Protein 5Z51 (pdb70)

Foldseek 3Di:
DQVLLLVLLLCCQAPQVLLPPLSLVQDLVLNVPVLSSLLSVLCVVLPGSVVVDHDPVSLVSLVSDPDPSSNVVSVVSNPPDQQFDPVLVSLLSLLSSLVSVLVVVVVVLVVLVVVLVVDCVVCPPVNVVSVVVNVVVVVSVVSVVSNVSNCRGPVHDD/DVVDQLQVLLVVLVVVLVVVVVVLVVLVVVLVVDCVVVVVVSVVSVVVSVCCVVSVVSVVSNCVSVVPD

Organism: Mycobacterium tuberculosis (strain ATCC 25618 / H37Rv) (NCBI:txid83332)

InterPro domains:
  IPR002694 Zinc finger, CHC2-type [PF01807] (6-100)
  IPR002694 Zinc finger, CHC2-type [SM00400] (37-91)
  IPR006171 TOPRIM domain [PF13662] (263-333)
  IPR006171 TOPRIM domain [PS50880] (262-348)
  IPR006171 TOPRIM domain [SM00493] (262-340)
  IPR006295 DNA primase, DnaG [TIGR01391] (5-423)
  IPR013173 DNA primase DnaG, DnaB-binding domain [PF08278] (487-614)
  IPR013173 DNA primase DnaG, DnaB-binding domain [SM00766] (486-615)
  IPR013264 DNA primase DNAG, catalytic core, N-terminal [PF08275] (127-255)
  IPR019475 DNA primase, DnaB-helicase binding domain [PF10410] (376-429)
  IPR030846 DNA primase DnaG, bacteria [MF_00974] (4-620)
  IPR030846 DNA primase DnaG, bacteria [PIRSF002811] (4-615)
  IPR034151 Bacterial DnaG primase, TOPRIM domain [cd03364] (262-346)
  IPR036977 DNA Primase, CHC2-type zinc finger [G3DSA:3.90.580.10] (1-101)
  IPR037068 DNA primase, catalytic core, N-terminal domain superfamily [G3DSA:3.90.980.10] (109-243)
  IPR050219 DnaG Primase [PTHR30313] (4-626)

Secondary structure (DSSP, 8-state):
-HHHHHHHHHHHHH-HHHHHHHHHHS-GGG--SHHHHHHHHHHHHTT-GGG---HHHHH--GGG---HHHHHHHHHHHHS---S-GGGHHHHHHHHHHHHHHHHHHHHHHHHHHHHH--TTTTHHHHHHHHHHHH--HHHHHHHHHGGGGGG-TT---/-TTS-HHHHHHHHHHHHHHHHHHHHHHHHHHH--TTTTHHHHHHHHHHHH--HHHHHHHHHHHHHTT--

Structure (mmCIF, N/CA/C/O backbone):
data_5Z51
#
_entry.id   5Z51
#
_cell.length_a   48.282
_cell.length_b   137.559
_cell.length_c   36.514
_cell.angle_alpha   90.00
_cell.angle_beta   90.00
_cell.angle_gamma   90.00
#
_symmetry.space_group_name_H-M   'P 21 21 2'
#
loop_
_entity.id
_entity.type
_entity.pdbx_description
1 polymer 'DNA primase'
2 polymer 'DNA primase'
3 non-polymer DI(HYDROXYETHYL)ETHER
4 non-polymer 'ACETATE ION'
5 water water
#
loop_
_atom_site.group_PDB
_atom_site.id
_atom_site.type_symbol
_atom_site.label_atom_id
_atom_site.label_alt_id
_atom_site.label_comp_id
_atom_site.label_asym_id
_atom_site.label_entity_id
_atom_site.label_seq_id
_atom_site.pdbx_PDB_ins_code
_atom_site.Cartn_x
_atom_site.Cartn_y
_atom_site.Cartn_z
_atom_site.occupancy
_atom_site.B_iso_or_equiv
_atom_site.auth_seq_id
_atom_site.auth_comp_id
_atom_site.auth_asym_id
_atom_site.auth_atom_id
_atom_site.pdbx_PDB_model_num
ATOM 1 N N . THR A 1 2 ? 36.965 37.000 17.166 1.00 18.55 483 THR A N 1
ATOM 2 C CA . THR A 1 2 ? 38.279 37.554 17.164 1.00 14.96 483 THR A CA 1
ATOM 3 C C . THR A 1 2 ? 38.289 39.044 16.984 1.00 13.81 483 THR A C 1
ATOM 4 O O . THR A 1 2 ? 39.237 39.573 16.591 1.00 11.00 483 THR A O 1
ATOM 8 N N . LEU A 1 3 ? 37.186 39.709 17.314 1.00 13.12 484 LEU A N 1
ATOM 9 C CA . LEU A 1 3 ? 37.200 41.139 17.060 1.00 9.78 484 LEU A CA 1
ATOM 10 C C . LEU A 1 3 ? 38.265 41.916 17.826 1.00 12.24 484 LEU A C 1
ATOM 11 O O . LEU A 1 3 ? 38.891 42.825 17.255 1.00 10.04 484 LEU A O 1
ATOM 16 N N . TRP A 1 4 ? 38.435 41.612 19.112 1.00 10.41 485 TRP A N 1
ATOM 17 C CA . TRP A 1 4 ? 39.494 42.296 19.900 1.00 8.45 485 TRP A CA 1
ATOM 18 C C . TRP A 1 4 ? 40.887 42.027 19.287 1.00 9.52 485 TRP A C 1
ATOM 19 O O . TRP A 1 4 ? 41.625 42.973 18.937 1.00 10.84 48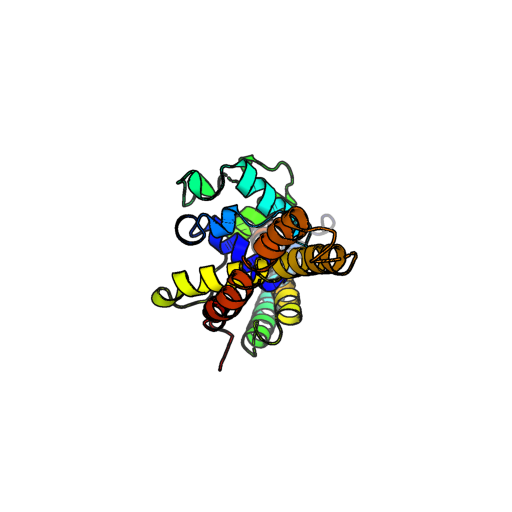5 TRP A O 1
ATOM 30 N N . PRO A 1 5 ? 41.289 40.739 19.067 1.00 8.62 486 PRO A N 1
ATOM 31 C CA . PRO A 1 5 ? 42.621 40.608 18.432 1.00 9.62 486 PRO A CA 1
ATOM 32 C C . PRO A 1 5 ? 42.731 41.158 17.010 1.00 9.67 486 PRO A C 1
ATOM 33 O O . PRO A 1 5 ? 43.831 41.553 16.639 1.00 9.69 486 PRO A O 1
ATOM 37 N N . GLN A 1 6 ? 41.640 41.196 16.236 1.00 10.09 487 GLN A N 1
ATOM 38 C CA . GLN A 1 6 ? 41.704 41.904 14.944 1.00 11.15 487 GLN A CA 1
ATOM 39 C C . GLN A 1 6 ? 42.115 43.356 15.120 1.00 9.64 487 GLN A C 1
ATOM 40 O O . GLN A 1 6 ? 42.997 43.826 14.428 1.00 9.78 487 GLN A O 1
ATOM 46 N N . ARG A 1 7 ? 41.481 44.066 16.044 1.00 9.12 488 ARG A N 1
ATOM 47 C CA . ARG A 1 7 ? 41.865 45.478 16.256 1.00 8.64 488 ARG A CA 1
ATOM 48 C C . ARG A 1 7 ? 43.310 45.588 16.739 1.00 9.05 488 ARG A C 1
ATOM 49 O O . ARG A 1 7 ? 44.067 46.419 16.258 1.00 9.13 488 ARG A O 1
ATOM 57 N N . GLU A 1 8 ? 43.700 44.726 17.688 1.00 8.04 489 GLU A N 1
ATOM 58 C CA . GLU A 1 8 ? 45.059 44.803 18.217 1.00 9.18 489 GLU A CA 1
ATOM 59 C C . GLU A 1 8 ? 46.074 44.450 17.124 1.00 10.30 489 GLU A C 1
ATOM 60 O O . GLU A 1 8 ? 47.181 45.038 17.097 1.00 10.33 489 GLU A O 1
ATOM 66 N N . ALA A 1 9 ? 45.746 43.504 16.242 1.00 10.02 490 ALA A N 1
ATOM 67 C CA . ALA A 1 9 ? 46.659 43.125 15.165 1.00 9.78 490 ALA A CA 1
ATOM 68 C C . ALA A 1 9 ? 46.887 44.298 14.215 1.00 8.83 490 ALA A C 1
ATOM 69 O O . ALA A 1 9 ? 48.042 44.568 13.869 1.00 11.26 490 ALA A O 1
ATOM 71 N N . LEU A 1 10 ? 45.825 45.043 13.880 1.00 9.71 491 LEU A N 1
ATOM 72 C CA . LEU A 1 10 ? 45.981 46.223 13.048 1.00 9.33 491 LEU A CA 1
ATOM 73 C C . LEU A 1 10 ? 46.832 47.297 13.700 1.00 9.43 491 LEU A C 1
ATOM 74 O O . LEU A 1 10 ? 47.703 47.896 13.078 1.00 11.12 491 LEU A O 1
ATOM 79 N N . LYS A 1 11 ? 46.523 47.613 14.954 1.00 9.11 492 LYS A N 1
ATOM 80 C CA . LYS A 1 11 ? 47.357 48.557 15.712 1.00 8.97 492 LYS A CA 1
ATOM 81 C C . LYS A 1 11 ? 48.807 48.135 15.729 1.00 10.23 492 LYS A C 1
ATOM 82 O O . LYS A 1 11 ? 49.711 48.997 15.583 1.00 11.39 492 LYS A O 1
ATOM 88 N N . SER A 1 12 ? 49.055 46.840 15.920 1.00 9.81 493 SER A N 1
ATOM 89 C CA . SER A 1 12 ? 50.429 46.312 15.928 1.00 11.24 493 SER A CA 1
ATOM 90 C C . SER A 1 12 ? 51.112 46.513 14.575 1.00 9.80 493 SER A C 1
ATOM 91 O O . SER A 1 12 ? 52.280 46.979 14.497 1.00 11.61 493 SER A O 1
ATOM 94 N N . ALA A 1 13 ? 50.420 46.209 13.490 1.00 10.97 494 ALA A N 1
ATOM 95 C CA . ALA A 1 13 ? 51.013 46.407 12.160 1.00 12.75 494 ALA A CA 1
ATOM 96 C C . ALA A 1 13 ? 51.302 47.873 11.878 1.00 13.09 494 ALA A C 1
ATOM 97 O O . ALA A 1 13 ? 52.287 48.204 11.172 1.00 12.82 494 ALA A O 1
ATOM 99 N N . LEU A 1 14 ? 50.448 48.763 12.406 1.00 12.14 495 LEU A N 1
ATOM 100 C CA . LEU A 1 14 ? 50.569 50.175 12.085 1.00 10.42 495 LEU A CA 1
ATOM 101 C C . LEU A 1 14 ? 51.663 50.835 12.939 1.00 12.72 495 LEU A C 1
ATOM 102 O O . LEU A 1 14 ? 52.375 51.748 12.494 1.00 14.33 495 LEU A O 1
ATOM 107 N N . GLN A 1 15 ? 51.826 50.386 14.177 1.00 11.54 496 GLN A N 1
ATOM 108 C CA . GLN A 1 15 ? 52.698 51.048 15.126 1.00 10.50 496 GLN A CA 1
ATOM 109 C C . GLN A 1 15 ? 54.046 50.357 15.260 1.00 11.51 496 GLN A C 1
ATOM 110 O O . GLN A 1 15 ? 55.063 51.014 15.539 1.00 15.12 496 GLN A O 1
ATOM 116 N N . TYR A 1 16 ? 54.029 49.021 15.099 1.00 13.14 497 TYR A N 1
ATOM 117 C CA . TYR A 1 16 ? 55.220 48.167 15.255 1.00 13.95 497 TYR A CA 1
ATOM 118 C C . TYR A 1 16 ? 55.308 47.155 14.116 1.00 13.44 497 TYR A C 1
ATOM 119 O O . TYR A 1 16 ? 55.286 45.899 14.310 1.00 13.02 497 TYR A O 1
ATOM 128 N N . PRO A 1 17 ? 55.433 47.658 12.888 1.00 13.10 498 PRO A N 1
ATOM 129 C CA . PRO A 1 17 ? 55.370 46.713 11.764 1.00 14.27 498 PRO A CA 1
ATOM 130 C C . PRO A 1 17 ? 56.536 45.703 11.839 1.00 15.67 498 PRO A C 1
ATOM 131 O O . PRO A 1 17 ? 56.322 44.570 11.406 1.00 14.67 498 PRO A O 1
ATOM 135 N N . ALA A 1 18 ? 57.701 46.080 12.390 1.00 13.67 499 ALA A N 1
ATOM 136 C CA . ALA A 1 18 ? 58.827 45.121 12.410 1.00 17.05 499 ALA A CA 1
ATOM 137 C C . ALA A 1 18 ? 58.559 43.971 13.390 1.00 18.48 499 ALA A C 1
ATOM 138 O O . ALA A 1 18 ? 58.917 42.785 13.112 1.00 19.76 499 ALA A O 1
ATOM 140 N N . LEU A 1 19 ? 57.855 44.279 14.479 1.00 17.34 500 LEU A N 1
ATOM 141 C CA . LEU A 1 19 ? 57.421 43.208 15.402 1.00 15.23 500 LEU A CA 1
ATOM 142 C C . LEU A 1 19 ? 56.278 42.396 14.804 1.00 17.42 500 LEU A C 1
ATOM 143 O O . LEU A 1 19 ? 56.281 41.158 14.871 1.00 20.80 500 LEU A O 1
ATOM 148 N N . ALA A 1 20 ? 55.309 43.079 14.190 1.00 17.00 501 ALA A N 1
ATOM 149 C CA . ALA A 1 20 ? 54.155 42.380 13.607 1.00 12.75 501 ALA A CA 1
ATOM 150 C C . ALA A 1 20 ? 54.692 41.372 12.551 1.00 18.89 501 ALA A C 1
ATOM 151 O O . ALA A 1 20 ? 54.290 40.201 12.534 1.00 21.51 501 ALA A O 1
ATOM 153 N N . GLY A 1 21 ? 55.583 41.835 11.673 1.00 17.92 502 GLY A N 1
ATOM 154 C CA . GLY A 1 21 ? 56.385 40.933 10.867 1.00 20.29 502 GLY A CA 1
ATOM 155 C C . GLY A 1 21 ? 55.634 40.058 9.878 1.00 19.49 502 GLY A C 1
ATOM 156 O O . GLY A 1 21 ? 54.445 40.260 9.544 1.00 19.41 502 GLY A O 1
ATOM 157 N N . PRO A 1 22 ? 56.335 39.045 9.340 1.00 22.29 503 PRO A N 1
ATOM 158 C CA . PRO A 1 22 ? 55.729 38.157 8.354 1.00 20.77 503 PRO A CA 1
ATOM 159 C C . PRO A 1 22 ? 54.507 37.417 8.807 1.00 20.35 503 PRO A C 1
ATOM 160 O O . PRO A 1 22 ? 53.701 37.073 7.942 1.00 21.89 503 PRO A O 1
ATOM 164 N N . VAL A 1 23 ? 54.344 37.127 10.093 1.00 20.18 504 VAL A N 1
ATOM 165 C CA . VAL A 1 23 ? 53.082 36.504 10.493 1.00 17.41 504 VAL A CA 1
ATOM 166 C C . VAL A 1 23 ? 51.919 37.445 10.177 1.00 17.05 504 VAL A C 1
ATOM 167 O O . VAL A 1 23 ? 50.874 37.019 9.669 1.00 18.57 504 VAL A O 1
ATOM 171 N N . PHE A 1 24 ? 52.070 38.724 10.541 1.00 18.76 505 PHE A N 1
ATOM 172 C CA . PHE A 1 24 ? 51.003 39.614 10.239 1.00 17.46 505 PHE A CA 1
ATOM 173 C C . PHE A 1 24 ? 50.733 39.575 8.740 1.00 16.32 505 PHE A C 1
ATOM 174 O O . PHE A 1 24 ? 49.577 39.513 8.291 1.00 17.09 505 PHE A O 1
ATOM 182 N N . ASP A 1 25 ? 51.812 39.620 7.952 1.00 17.25 506 ASP A N 1
ATOM 183 C CA . ASP A 1 25 ? 51.649 39.720 6.516 1.00 18.00 506 ASP A CA 1
ATOM 184 C C . ASP A 1 25 ? 51.034 38.416 5.996 1.00 15.99 506 ASP A C 1
ATOM 185 O O . ASP A 1 25 ? 50.363 38.443 4.972 1.00 21.69 506 ASP A O 1
ATOM 190 N N . ALA A 1 26 ? 51.194 37.309 6.729 1.00 19.24 507 ALA A N 1
ATOM 191 C CA . ALA A 1 26 ? 50.572 36.050 6.277 1.00 26.67 507 ALA A CA 1
ATOM 192 C C . ALA A 1 26 ? 49.058 35.991 6.586 1.00 27.30 507 ALA A C 1
ATOM 193 O O . ALA A 1 26 ? 48.326 35.218 5.972 1.00 28.45 507 ALA A O 1
ATOM 195 N N . LEU A 1 27 ? 48.574 36.818 7.523 1.00 21.92 508 LEU A N 1
ATOM 196 C CA . LEU A 1 27 ? 47.147 36.800 7.900 1.00 19.41 508 LEU A CA 1
ATOM 197 C C . LEU A 1 27 ? 46.274 37.229 6.753 1.00 21.60 508 LEU A C 1
ATOM 198 O O . LEU A 1 27 ? 46.478 38.309 6.208 1.00 24.53 508 LEU A O 1
ATOM 203 N N . THR A 1 28 ? 45.274 36.454 6.407 1.00 19.92 509 THR A N 1
ATOM 204 C CA . THR A 1 28 ? 44.408 36.826 5.323 1.00 21.42 509 THR A CA 1
ATOM 205 C C . THR A 1 28 ? 43.384 37.931 5.625 1.00 20.84 509 THR A C 1
ATOM 206 O O . THR A 1 28 ? 42.958 38.064 6.699 1.00 21.76 509 THR A O 1
ATOM 210 N N . VAL A 1 29 ? 42.991 38.651 4.606 1.00 20.86 510 VAL A N 1
ATOM 211 C CA . VAL A 1 29 ? 41.962 39.646 4.775 1.00 20.26 510 VAL A CA 1
ATOM 212 C C .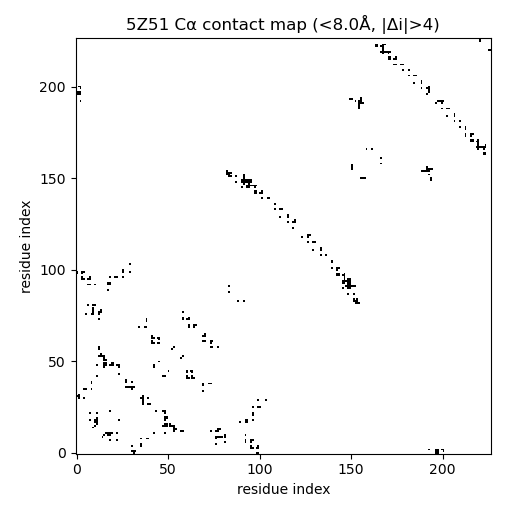 VAL A 1 29 ? 40.649 39.006 5.222 1.00 19.62 510 VAL A C 1
ATOM 213 O O . VAL A 1 29 ? 39.950 39.553 6.017 1.00 20.50 510 VAL A O 1
ATOM 217 N N . GLU A 1 30 ? 40.325 37.850 4.689 1.00 30.00 511 GLU A N 1
ATOM 218 C CA . GLU A 1 30 ? 39.079 37.208 5.044 1.00 30.00 511 GLU A CA 1
ATOM 219 C C . GLU A 1 30 ? 38.947 36.915 6.536 1.00 30.00 511 GLU A C 1
ATOM 220 O O . GLU A 1 30 ? 37.884 36.812 7.037 1.00 30.00 511 GLU A O 1
ATOM 226 N N . GLY A 1 31 ? 40.073 36.752 7.198 1.00 20.86 512 GLY A N 1
ATOM 227 C CA . GLY A 1 31 ? 40.065 36.467 8.598 1.00 18.47 512 GLY A CA 1
ATOM 228 C C . GLY A 1 31 ? 39.706 37.684 9.421 1.00 21.35 512 GLY A C 1
ATOM 229 O O . GLY A 1 31 ? 39.406 37.560 10.556 1.00 25.38 512 GLY A O 1
ATOM 230 N N . PHE A 1 32 ? 39.725 38.842 8.806 1.00 15.71 513 PHE A N 1
ATOM 231 C CA . PHE A 1 32 ? 39.328 40.046 9.471 1.00 17.22 513 PHE A CA 1
ATOM 232 C C . PHE A 1 32 ? 37.808 40.146 9.238 1.00 15.08 513 PHE A C 1
ATOM 233 O O . PHE A 1 32 ? 37.355 40.746 8.328 1.00 18.21 513 PHE A O 1
ATOM 241 N N . THR A 1 33 ? 37.067 39.489 10.103 1.00 14.88 514 THR A N 1
ATOM 242 C CA . THR A 1 33 ? 35.631 39.423 9.923 1.00 16.52 514 THR A CA 1
ATOM 243 C C . THR A 1 33 ? 34.916 40.720 9.983 1.00 19.04 514 THR A C 1
ATOM 244 O O . THR A 1 33 ? 33.905 40.881 9.415 1.00 22.82 514 THR A O 1
ATOM 248 N N . HIS A 1 34 ? 35.447 41.641 10.735 1.00 17.73 515 HIS A N 1
ATOM 249 C CA . HIS A 1 34 ? 34.831 42.962 10.818 1.00 15.71 515 HIS A CA 1
ATOM 250 C C . HIS A 1 34 ? 35.165 43.753 9.562 1.00 17.10 515 HIS A C 1
ATOM 251 O O . HIS A 1 34 ? 36.334 44.042 9.264 1.00 15.64 515 HIS A O 1
ATOM 253 N N . PRO A 1 35 ? 34.141 44.143 8.796 1.00 16.36 516 PRO A N 1
ATOM 254 C CA . PRO A 1 35 ? 34.442 44.779 7.503 1.00 18.42 516 PRO A CA 1
ATOM 255 C C . PRO A 1 35 ? 35.368 46.026 7.501 1.00 19.43 516 PRO A C 1
ATOM 256 O O . PRO A 1 35 ? 36.151 46.164 6.544 1.00 17.52 516 PRO A O 1
ATOM 260 N N . GLU A 1 36 ? 35.318 46.901 8.513 1.00 17.31 517 GLU A N 1
ATOM 261 C CA . GLU A 1 36 ? 36.182 48.073 8.478 1.00 16.19 517 GLU A CA 1
ATOM 262 C C . GLU A 1 36 ? 37.598 47.665 8.810 1.00 12.09 517 GLU A C 1
ATOM 263 O O . GLU A 1 36 ? 38.547 48.251 8.298 1.00 13.31 517 GLU A O 1
ATOM 269 N N . TYR A 1 37 ? 37.743 46.599 9.603 1.00 12.99 518 TYR A N 1
ATOM 270 C CA . TYR A 1 37 ? 39.073 46.043 9.866 1.00 9.79 518 TYR A CA 1
ATOM 271 C C . TYR A 1 37 ? 39.657 45.364 8.638 1.00 9.21 518 TYR A C 1
ATOM 272 O O . TYR A 1 37 ? 40.875 45.499 8.392 1.00 11.12 518 TYR A O 1
ATOM 281 N N . ALA A 1 38 ? 38.825 44.593 7.914 1.00 12.98 519 ALA A N 1
ATOM 282 C CA . ALA A 1 38 ? 39.315 44.022 6.645 1.00 13.30 519 ALA A CA 1
ATOM 283 C C . ALA A 1 38 ? 39.792 45.135 5.713 1.00 15.52 519 ALA A C 1
ATOM 284 O O . ALA A 1 38 ? 40.825 44.979 5.029 1.00 14.44 519 ALA A O 1
ATOM 286 N N . ALA A 1 39 ? 39.083 46.269 5.656 1.00 12.81 520 ALA A N 1
ATOM 287 C CA . ALA A 1 39 ? 39.553 47.325 4.780 1.00 11.75 520 ALA A CA 1
ATOM 288 C C . ALA A 1 39 ? 40.881 47.942 5.203 1.00 13.13 520 ALA A C 1
ATOM 289 O O . ALA A 1 39 ? 41.681 48.335 4.365 1.00 14.39 520 ALA A O 1
ATOM 291 N N . VAL A 1 40 ? 41.138 48.065 6.520 1.00 11.57 521 VAL A N 1
ATOM 292 C CA . VAL A 1 40 ? 42.448 48.479 6.965 1.00 12.68 521 VAL A CA 1
ATOM 293 C C . VAL A 1 40 ? 43.506 47.410 6.626 1.00 11.55 521 VAL A C 1
ATOM 294 O O . VAL A 1 40 ? 44.622 47.770 6.162 1.00 14.13 521 VAL A O 1
ATOM 298 N N . ARG A 1 41 ? 43.190 46.132 6.871 1.00 12.31 522 ARG A N 1
ATOM 299 C CA . ARG A 1 41 ? 44.145 45.048 6.549 1.00 13.55 522 ARG A CA 1
ATOM 300 C C . ARG A 1 41 ? 44.536 45.102 5.067 1.00 15.52 522 ARG A C 1
ATOM 301 O O . ARG A 1 41 ? 45.723 44.964 4.713 1.00 14.74 522 ARG A O 1
ATOM 309 N N . ALA A 1 42 ? 43.553 45.317 4.209 1.00 14.48 523 ALA A N 1
ATOM 310 C CA . ALA A 1 42 ? 43.839 45.371 2.767 1.00 15.00 523 ALA A CA 1
ATOM 311 C C . ALA A 1 42 ? 44.747 46.544 2.386 1.00 16.48 523 ALA A C 1
ATOM 312 O O . ALA A 1 42 ? 45.682 46.419 1.586 1.00 16.98 523 ALA A O 1
ATOM 314 N N . ALA A 1 43 ? 44.464 47.719 2.932 1.00 12.57 524 ALA A N 1
ATOM 315 C CA . ALA A 1 43 ? 45.288 48.901 2.747 1.00 12.82 524 ALA A CA 1
ATOM 316 C C . ALA A 1 43 ? 46.708 48.616 3.190 1.00 16.20 524 ALA A C 1
ATOM 317 O O . ALA A 1 43 ? 47.649 49.008 2.507 1.00 16.09 524 ALA A O 1
ATOM 319 N N . ILE A 1 44 ? 46.897 47.974 4.341 1.00 14.36 525 ILE A N 1
ATOM 320 C CA . ILE A 1 44 ? 48.261 47.662 4.760 1.00 10.77 525 ILE A CA 1
ATOM 321 C C . ILE A 1 44 ? 48.953 46.718 3.759 1.00 16.36 525 ILE A C 1
ATOM 322 O O . ILE A 1 44 ? 50.127 46.923 3.438 1.00 18.79 525 ILE A O 1
ATOM 327 N N . ASP A 1 45 ? 48.232 45.712 3.255 1.00 14.98 526 ASP A N 1
ATOM 328 C CA . ASP A 1 45 ? 48.777 44.779 2.259 1.00 18.57 526 ASP A CA 1
ATOM 329 C C . ASP A 1 45 ? 49.207 45.573 1.047 1.00 19.60 526 ASP A C 1
ATOM 330 O O . ASP A 1 45 ? 50.333 45.427 0.578 1.00 20.44 526 ASP A O 1
ATOM 335 N N . THR A 1 46 ? 48.318 46.419 0.544 1.00 20.47 527 THR A N 1
ATOM 336 C CA . THR A 1 46 ? 48.603 47.201 -0.650 1.00 20.05 527 THR A CA 1
ATOM 337 C C . THR A 1 46 ? 49.784 48.142 -0.460 1.00 24.27 527 THR A C 1
ATOM 338 O O . THR A 1 46 ? 50.585 48.337 -1.383 1.00 24.39 527 THR A O 1
ATOM 342 N N . ALA A 1 47 ? 49.909 48.728 0.732 1.00 20.10 528 ALA A N 1
ATOM 343 C CA . ALA A 1 47 ? 51.012 49.633 1.023 1.00 22.61 528 ALA A CA 1
ATOM 344 C C . ALA A 1 47 ? 52.376 48.899 1.060 1.00 22.76 528 ALA A C 1
ATOM 345 O O . ALA A 1 47 ? 53.441 49.545 1.233 1.00 24.87 528 ALA A O 1
ATOM 347 N N . GLY A 1 48 ? 52.345 47.570 0.930 1.00 24.50 529 GLY A N 1
ATOM 348 C CA . GLY A 1 48 ? 53.555 46.756 0.964 1.00 24.62 529 GLY A CA 1
ATOM 349 C C . GLY A 1 48 ? 53.761 45.852 2.160 1.00 26.18 529 GLY A C 1
ATOM 350 O O . GLY A 1 48 ? 54.763 45.121 2.207 1.00 24.30 529 GLY A O 1
ATOM 351 N N . GLY A 1 49 ? 52.855 45.897 3.149 1.00 19.78 530 GLY A N 1
ATOM 352 C CA . GLY A 1 49 ? 52.962 45.047 4.323 1.00 19.73 530 GLY A CA 1
ATOM 353 C C . GLY A 1 49 ? 54.088 45.493 5.225 1.00 15.69 530 GLY A C 1
ATOM 354 O O . GLY A 1 49 ? 54.712 46.536 4.951 1.00 19.33 530 GLY A O 1
ATOM 355 N N . THR A 1 50 ? 54.330 44.738 6.298 1.00 20.91 531 THR A N 1
ATOM 356 C CA . THR A 1 50 ? 55.413 45.076 7.211 1.00 22.59 531 THR A CA 1
ATOM 357 C C . THR A 1 50 ? 56.774 45.025 6.508 1.00 27.69 531 THR A C 1
ATOM 358 O O . THR A 1 50 ? 57.703 45.709 6.914 1.00 30.03 531 THR A O 1
ATOM 362 N N . SER A 1 51 ? 56.883 44.233 5.449 1.00 24.65 532 SER A N 1
ATOM 363 C CA . SER A 1 51 ? 58.177 44.114 4.763 1.00 31.52 532 SER A CA 1
ATOM 364 C C . SER A 1 51 ? 58.596 45.383 4.033 1.00 32.32 532 SER A C 1
ATOM 365 O O . SER A 1 51 ? 59.761 45.518 3.654 1.00 34.11 532 SER A O 1
ATOM 368 N N . ALA A 1 52 ? 57.673 46.322 3.831 1.00 29.96 533 ALA A N 1
ATOM 369 C CA . ALA A 1 52 ? 58.024 47.576 3.180 1.00 34.78 533 ALA A CA 1
ATOM 370 C C . ALA A 1 52 ? 59.089 48.307 3.983 1.00 34.73 533 ALA A C 1
ATOM 371 O O . ALA A 1 52 ? 59.739 49.224 3.473 1.00 35.75 533 ALA A O 1
ATOM 373 N N . GLY A 1 53 ? 59.262 47.905 5.242 1.00 30.66 534 GLY A N 1
ATOM 374 C CA . GLY A 1 53 ? 60.272 48.496 6.098 1.00 27.88 534 GLY A CA 1
ATOM 375 C C . GLY A 1 53 ? 60.039 49.957 6.411 1.00 30.69 534 GLY A C 1
ATOM 376 O O . GLY A 1 53 ? 60.974 50.675 6.807 1.00 28.22 534 GLY A O 1
ATOM 377 N N . LEU A 1 54 ? 58.791 50.413 6.268 1.00 28.92 535 LEU A N 1
ATOM 378 C CA . LEU A 1 54 ? 58.424 51.775 6.681 1.00 23.17 535 LEU A CA 1
ATOM 379 C C . LEU A 1 54 ? 57.881 51.756 8.113 1.00 20.36 535 LEU A C 1
ATOM 380 O O . LEU A 1 54 ? 57.334 50.735 8.572 1.00 22.55 535 LEU A O 1
ATOM 385 N N . SER A 1 55 ? 58.007 52.871 8.812 1.00 21.81 536 SER A N 1
ATOM 386 C CA . SER A 1 55 ? 57.389 52.991 10.128 1.00 22.55 536 SER A CA 1
ATOM 387 C C . SER A 1 55 ? 56.988 54.418 10.400 1.00 23.64 536 SER A C 1
ATOM 388 O O . SER A 1 55 ? 57.226 55.305 9.563 1.00 22.41 536 SER A O 1
ATOM 391 N N . GLY A 1 56 ? 56.388 54.661 11.575 1.00 19.82 537 GLY A N 1
ATOM 392 C CA . GLY A 1 56 ? 56.066 56.003 11.995 1.00 18.10 537 GLY A CA 1
ATOM 393 C C . GLY A 1 56 ? 55.068 56.709 11.084 1.00 21.63 537 GLY A C 1
ATOM 394 O O . GLY A 1 56 ? 54.277 56.043 10.392 1.00 21.64 537 GLY A O 1
ATOM 395 N N . ALA A 1 57 ? 55.116 58.044 11.066 1.00 20.72 538 ALA A N 1
ATOM 396 C CA . ALA A 1 57 ? 54.195 58.851 10.264 1.00 20.40 538 ALA A CA 1
ATOM 397 C C . ALA A 1 57 ? 54.255 58.496 8.771 1.00 20.29 538 ALA A C 1
ATOM 398 O O . ALA A 1 57 ? 53.196 58.478 8.084 1.00 19.42 538 ALA A O 1
ATOM 400 N N . GLN A 1 58 ? 55.461 58.235 8.258 1.00 23.22 539 GLN A N 1
ATOM 401 C CA . GLN A 1 58 ? 55.615 57.837 6.864 1.00 18.12 539 GLN A CA 1
ATOM 402 C C . GLN A 1 58 ? 54.783 56.585 6.545 1.00 18.15 539 GLN A C 1
ATOM 403 O O . GLN A 1 58 ? 54.133 56.479 5.479 1.00 18.95 539 GLN A O 1
ATOM 409 N N . TRP A 1 59 ? 54.818 55.611 7.451 1.00 18.55 540 TRP A N 1
ATOM 410 C CA . TRP A 1 59 ? 54.094 54.355 7.237 1.00 17.29 540 TRP A CA 1
ATOM 411 C C . TRP A 1 59 ? 52.593 54.615 7.275 1.00 17.42 540 TRP A C 1
ATOM 412 O O . TRP A 1 59 ? 51.832 54.092 6.434 1.00 16.94 540 TRP A O 1
ATOM 423 N N . LEU A 1 60 ? 52.161 55.391 8.243 1.00 16.14 541 LEU A N 1
ATOM 424 C CA . LEU A 1 60 ? 50.762 55.676 8.335 1.00 14.80 541 LEU A CA 1
ATOM 425 C C . LEU A 1 60 ? 50.251 56.402 7.124 1.00 16.26 541 LEU A C 1
ATOM 426 O O . LEU A 1 60 ? 49.194 56.150 6.691 1.00 18.46 541 LEU A O 1
ATOM 431 N N . ASP A 1 61 ? 51.026 57.337 6.608 1.00 16.19 542 ASP A N 1
ATOM 432 C CA . ASP A 1 61 ? 50.603 58.069 5.426 1.00 16.56 542 ASP A CA 1
ATOM 433 C C . ASP A 1 61 ? 50.483 57.128 4.246 1.00 17.47 542 ASP A C 1
ATOM 434 O O . ASP A 1 61 ? 49.623 57.244 3.492 1.00 19.68 542 ASP A O 1
ATOM 447 N N . VAL A 1 63 ? 49.839 53.975 4.213 1.00 16.04 544 VAL A N 1
ATOM 448 C CA . VAL A 1 63 ? 48.658 53.157 4.339 1.00 13.72 544 VAL A CA 1
ATOM 449 C C . VAL A 1 63 ? 47.411 53.973 4.009 1.00 17.30 544 VAL A C 1
ATOM 450 O O . VAL A 1 63 ? 46.602 53.538 3.271 1.00 18.05 544 VAL A O 1
ATOM 454 N N . ARG A 1 64 ? 47.303 55.177 4.535 1.00 15.19 545 ARG A N 1
ATOM 455 C CA . ARG A 1 64 ? 46.155 55.993 4.261 1.00 16.34 545 ARG A CA 1
ATOM 456 C C . ARG A 1 64 ? 46.071 56.251 2.739 1.00 19.46 545 ARG A C 1
ATOM 457 O O . ARG A 1 64 ? 45.019 56.360 2.220 1.00 22.03 545 ARG A O 1
ATOM 465 N N . GLN A 1 65 ? 47.209 56.326 2.074 1.00 22.89 546 GLN A N 1
ATOM 466 C CA . GLN A 1 65 ? 47.178 56.592 0.629 1.00 20.61 546 GLN A CA 1
ATOM 467 C C . GLN A 1 65 ? 46.495 55.482 -0.150 1.00 21.74 546 GLN A C 1
ATOM 468 O O . GLN A 1 65 ? 46.154 55.692 -1.252 1.00 23.69 546 GLN A O 1
ATOM 474 N N . GLN A 1 66 ? 46.319 54.331 0.450 1.00 15.31 547 GLN A N 1
ATOM 475 C CA . GLN A 1 66 ? 45.755 53.203 -0.288 1.00 15.55 547 GLN A CA 1
ATOM 476 C C . GLN A 1 66 ? 44.231 53.166 -0.216 1.00 17.26 547 GLN A C 1
ATOM 477 O O . GLN A 1 66 ? 43.624 52.236 -0.758 1.00 18.60 547 GLN A O 1
ATOM 483 N N . THR A 1 67 ? 43.640 54.097 0.525 1.00 16.54 548 THR A N 1
ATOM 484 C CA . THR A 1 67 ? 42.184 54.149 0.684 1.00 19.30 548 THR A CA 1
ATOM 485 C C . THR A 1 67 ? 41.564 55.485 0.251 1.00 19.47 548 THR A C 1
ATOM 486 O O . THR A 1 67 ? 42.104 56.585 0.481 1.00 18.39 548 THR A O 1
ATOM 490 N N . THR A 1 68 ? 40.396 55.386 -0.371 1.00 16.05 549 THR A N 1
ATOM 491 C CA . THR A 1 68 ? 39.662 56.606 -0.657 1.00 15.53 549 THR A CA 1
ATOM 492 C C . THR A 1 68 ? 38.427 56.746 0.239 1.00 19.73 549 THR A C 1
ATOM 493 O O . THR A 1 68 ? 37.562 57.618 0.019 1.00 21.97 549 THR A O 1
ATOM 497 N N . SER A 1 69 ? 38.317 55.870 1.242 1.00 17.60 550 SER A N 1
ATOM 498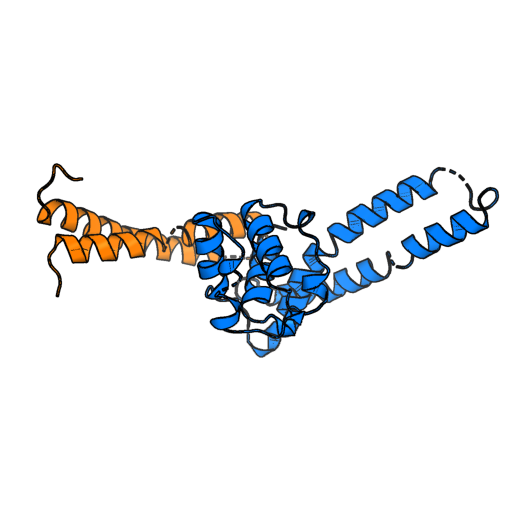 C CA . SER A 1 69 ? 37.209 55.940 2.182 1.00 17.49 550 SER A CA 1
ATOM 499 C C . SER A 1 69 ? 37.598 56.874 3.330 1.00 20.65 550 SER A C 1
ATOM 500 O O . SER A 1 69 ? 38.657 56.691 3.943 1.00 19.76 550 SER A O 1
ATOM 503 N N . THR A 1 70 ? 36.771 57.872 3.592 1.00 22.18 551 THR A N 1
ATOM 504 C CA . THR A 1 70 ? 37.000 58.754 4.724 1.00 21.10 551 THR A CA 1
ATOM 505 C C . THR A 1 70 ? 36.949 57.947 6.037 1.00 19.03 551 THR A C 1
ATOM 506 O O . THR A 1 70 ? 37.708 58.224 6.975 1.00 20.47 551 THR A O 1
ATOM 510 N N . VAL A 1 71 ? 36.069 56.960 6.098 1.00 19.24 552 VAL A N 1
ATOM 511 C CA . VAL A 1 71 ? 35.934 56.097 7.286 1.00 22.55 552 VAL A CA 1
ATOM 512 C C . VAL A 1 71 ? 37.181 55.249 7.485 1.00 20.65 552 VAL A C 1
ATOM 513 O O . VAL A 1 71 ? 37.764 55.233 8.578 1.00 16.91 552 VAL A O 1
ATOM 517 N N . THR A 1 72 ? 37.624 54.555 6.446 1.00 17.12 553 THR A N 1
ATOM 518 C CA . THR A 1 72 ? 38.833 53.746 6.554 1.00 13.20 553 THR A CA 1
ATOM 519 C C . THR A 1 72 ? 40.039 54.614 6.856 1.00 14.68 553 THR A C 1
ATOM 520 O O . THR A 1 72 ? 40.884 54.251 7.692 1.00 15.87 553 THR A O 1
ATOM 524 N N . SER A 1 73 ? 40.122 55.763 6.191 1.00 16.15 554 SER A N 1
ATOM 525 C CA . SER A 1 73 ? 41.236 56.653 6.405 1.00 14.87 554 SER A CA 1
ATOM 526 C C . SER A 1 73 ? 41.280 57.105 7.887 1.00 13.67 554 SER A C 1
ATOM 527 O O . SER A 1 73 ? 42.352 57.073 8.517 1.00 14.31 554 SER A O 1
ATOM 530 N N . ALA A 1 74 ? 40.139 57.458 8.454 1.00 15.24 555 ALA A N 1
ATOM 531 C CA . ALA A 1 74 ? 40.093 57.940 9.851 1.00 15.93 555 ALA A CA 1
ATOM 532 C C . ALA A 1 74 ? 40.436 56.794 10.789 1.00 16.19 555 ALA A C 1
ATOM 533 O O . ALA A 1 74 ? 41.102 57.006 11.823 1.00 15.38 555 ALA A O 1
ATOM 535 N N . LEU A 1 75 ? 40.031 55.589 10.420 1.00 13.80 556 LEU A N 1
ATOM 536 C CA . LEU A 1 75 ? 40.306 54.445 11.295 1.00 13.41 556 LEU A CA 1
ATOM 537 C C . LEU A 1 75 ? 41.782 54.087 11.278 1.00 14.12 556 LEU A C 1
ATOM 538 O O . LEU A 1 75 ? 42.322 53.698 12.295 1.00 12.15 556 LEU A O 1
ATOM 543 N N . ILE A 1 76 ? 42.434 54.151 10.114 1.00 11.33 557 ILE A N 1
ATOM 544 C CA . ILE A 1 76 ? 43.893 54.029 10.065 1.00 9.80 557 ILE A CA 1
ATOM 545 C C . ILE A 1 76 ? 44.563 55.028 11.036 1.00 12.24 557 ILE A C 1
ATOM 546 O O . ILE A 1 76 ? 45.472 54.661 11.826 1.00 11.78 557 ILE A O 1
ATOM 551 N N . SER A 1 77 ? 44.136 56.284 10.991 1.00 12.77 558 SER A N 1
ATOM 552 C CA . SER A 1 77 ? 44.750 57.284 11.868 1.00 11.67 558 SER A CA 1
ATOM 553 C C . SER A 1 77 ? 44.508 56.905 13.317 1.00 11.47 558 SER A C 1
ATOM 554 O O . SER A 1 77 ? 45.427 56.971 14.153 1.00 14.89 558 SER A O 1
ATOM 557 N N . GLU A 1 78 ? 43.273 56.528 13.618 1.00 10.97 559 GLU A N 1
ATOM 558 C CA . GLU A 1 78 ? 42.905 56.150 14.975 1.00 10.37 559 GLU A CA 1
ATOM 559 C C . GLU A 1 78 ? 43.717 54.959 15.457 1.00 12.51 559 GLU A C 1
ATOM 560 O O . GLU A 1 78 ? 44.295 54.991 16.555 1.00 11.58 559 GLU A O 1
ATOM 566 N N . LEU A 1 79 ? 43.788 53.910 14.651 1.00 10.26 560 LEU A N 1
ATOM 567 C CA . LEU A 1 79 ? 44.504 52.724 15.109 1.00 11.03 560 LEU A CA 1
ATOM 568 C C . LEU A 1 79 ? 46.040 52.946 15.122 1.00 12.07 560 LEU A C 1
ATOM 569 O O . LEU A 1 79 ? 46.776 52.223 15.835 1.00 13.14 560 LEU A O 1
ATOM 574 N N . GLY A 1 80 ? 46.508 53.942 14.370 1.00 11.88 561 GLY A N 1
ATOM 575 C CA . GLY A 1 80 ? 47.906 54.291 14.265 1.00 11.94 561 GLY A CA 1
ATOM 576 C C . GLY A 1 80 ? 48.433 54.948 15.534 1.00 12.20 561 GLY A C 1
ATOM 577 O O . GLY A 1 80 ? 49.666 54.946 15.753 1.00 12.76 561 GLY A O 1
ATOM 578 N N . VAL A 1 81 ? 47.541 55.524 16.334 1.00 12.56 562 VAL A N 1
ATOM 579 C CA . VAL A 1 81 ? 47.964 56.197 17.559 1.00 12.00 562 VAL A CA 1
ATOM 580 C C . VAL A 1 81 ? 47.330 55.641 18.834 1.00 13.66 562 VAL A C 1
ATOM 581 O O . VAL A 1 81 ? 47.680 56.097 19.930 1.00 15.37 562 VAL A O 1
ATOM 585 N N . GLU A 1 82 ? 46.371 54.702 18.726 1.00 9.64 563 GLU A N 1
ATOM 586 C CA . GLU A 1 82 ? 45.717 54.243 19.905 1.00 11.46 563 GLU A CA 1
ATOM 587 C C . GLU A 1 82 ? 46.668 53.363 20.715 1.00 10.29 563 GLU A C 1
ATOM 588 O O . GLU A 1 82 ? 47.278 52.430 20.185 1.00 10.30 563 GLU A O 1
ATOM 594 N N . ALA A 1 83 ? 46.733 53.612 22.024 1.00 9.43 564 ALA A N 1
ATOM 595 C CA . ALA A 1 83 ? 47.677 52.838 22.856 1.00 9.12 564 ALA A CA 1
ATOM 596 C C . ALA A 1 83 ? 47.421 51.342 22.772 1.00 8.58 564 ALA A C 1
ATOM 597 O O . ALA A 1 83 ? 46.260 50.905 22.870 1.00 10.29 564 ALA A O 1
ATOM 599 N N . ILE A 1 84 ? 48.500 50.550 22.615 1.0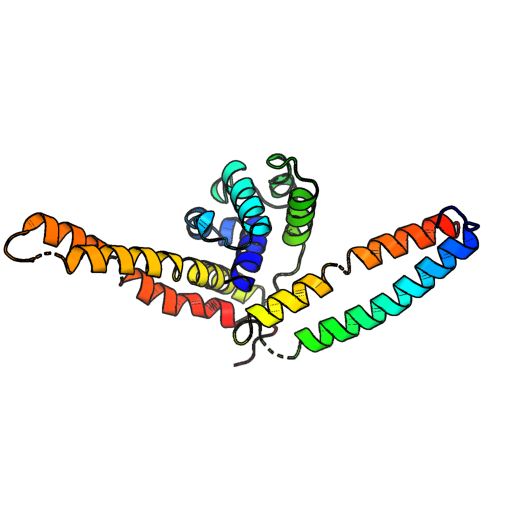0 12.68 565 ILE A N 1
ATOM 600 C CA . ILE A 1 84 ? 48.490 49.098 22.904 1.00 9.72 565 ILE A CA 1
ATOM 601 C C . ILE A 1 84 ? 48.838 48.978 24.368 1.00 11.34 565 ILE A C 1
ATOM 602 O O . ILE A 1 84 ? 49.957 49.357 24.784 1.00 13.41 565 ILE A O 1
ATOM 607 N N . GLN A 1 85 ? 47.870 48.525 25.165 1.00 11.78 566 GLN A N 1
ATOM 608 C CA . GLN A 1 85 ? 47.993 48.662 26.632 1.00 11.55 566 GLN A CA 1
ATOM 609 C C . GLN A 1 85 ? 48.686 47.420 27.204 1.00 16.67 566 GLN A C 1
ATOM 610 O O . GLN A 1 85 ? 48.027 46.438 27.654 1.00 15.72 566 GLN A O 1
ATOM 616 N N . VAL A 1 86 ? 50.018 47.420 27.075 1.00 13.21 567 VAL A N 1
ATOM 617 C CA . VAL A 1 86 ? 50.855 46.317 27.520 1.00 12.92 567 VAL A CA 1
ATOM 618 C C . VAL A 1 86 ? 52.207 46.914 27.840 1.00 13.30 567 VAL A C 1
ATOM 619 O O . VAL A 1 86 ? 52.601 47.905 27.219 1.00 14.69 567 VAL A O 1
ATOM 623 N N . ASP A 1 87 ? 52.942 46.276 28.755 1.00 16.41 568 ASP A N 1
ATOM 624 C CA . ASP A 1 87 ? 54.290 46.740 29.121 1.00 15.35 568 ASP A CA 1
ATOM 625 C C . ASP A 1 87 ? 55.203 46.619 27.900 1.00 12.44 568 ASP A C 1
ATOM 626 O O . ASP A 1 87 ? 55.124 45.655 27.117 1.00 12.40 568 ASP A O 1
ATOM 631 N N . ASP A 1 88 ? 56.094 47.596 27.760 1.00 15.09 569 ASP A N 1
ATOM 632 C CA . ASP A 1 88 ? 57.009 47.578 26.599 1.00 12.91 569 ASP A CA 1
ATOM 633 C C . ASP A 1 88 ? 57.812 46.301 26.508 1.00 10.87 569 ASP A C 1
ATOM 634 O O . ASP A 1 88 ? 57.989 45.765 25.403 1.00 11.38 569 ASP A O 1
ATOM 639 N N . ASP A 1 89 ? 58.291 45.766 27.635 1.00 12.88 570 ASP A N 1
ATOM 640 C CA . ASP A 1 89 ? 59.079 44.542 27.543 1.00 12.04 570 ASP A CA 1
ATOM 641 C C . ASP A 1 89 ? 58.283 43.330 27.082 1.00 13.21 570 ASP A C 1
ATOM 642 O O . ASP A 1 89 ? 58.842 42.428 26.483 1.00 14.78 570 ASP A O 1
ATOM 647 N N . LYS A 1 90 ? 56.965 43.373 27.289 1.00 13.15 571 LYS A N 1
ATOM 648 C CA . LYS A 1 90 ? 56.063 42.290 26.907 1.00 13.96 571 LYS A CA 1
ATOM 649 C C . LYS A 1 90 ? 55.424 42.489 25.539 1.00 12.99 571 LYS A C 1
ATOM 650 O O . LYS A 1 90 ? 54.689 41.613 25.070 1.00 14.22 571 LYS A O 1
ATOM 656 N N . LEU A 1 91 ? 55.721 43.620 24.883 1.00 10.79 572 LEU A N 1
ATOM 657 C CA . LEU A 1 91 ? 55.090 43.913 23.595 1.00 11.85 572 LEU A CA 1
ATOM 658 C C . LEU A 1 91 ? 55.372 42.876 22.485 1.00 12.93 572 LEU A C 1
ATOM 659 O O . LEU A 1 91 ? 54.459 42.475 21.799 1.00 11.87 572 LEU A O 1
ATOM 664 N N . PRO A 1 92 ? 56.626 42.405 22.328 1.00 12.22 573 PRO A N 1
ATOM 665 C CA . PRO A 1 92 ? 56.820 41.43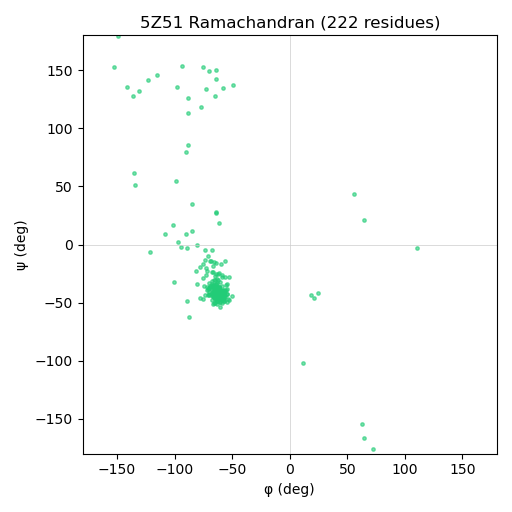6 21.244 1.00 12.79 573 PRO A CA 1
ATOM 666 C C . PRO A 1 92 ? 55.981 40.190 21.453 1.00 11.78 573 PRO A C 1
ATOM 667 O O . PRO A 1 92 ? 55.366 39.750 20.495 1.00 12.73 573 PRO A O 1
ATOM 671 N N . ARG A 1 93 ? 55.923 39.638 22.662 1.00 11.95 574 ARG A N 1
ATOM 672 C CA . ARG A 1 93 ? 55.101 38.449 22.836 1.00 16.34 574 ARG A CA 1
ATOM 673 C C . ARG A 1 93 ? 53.602 38.754 22.801 1.00 16.44 574 ARG A C 1
ATOM 674 O O . ARG A 1 93 ? 52.822 37.896 22.392 1.00 11.84 574 ARG A O 1
ATOM 682 N N . TYR A 1 94 ? 53.214 39.983 23.156 1.00 15.43 575 TYR A N 1
ATOM 683 C CA . TYR A 1 94 ? 51.809 40.371 23.108 1.00 11.28 575 TYR A CA 1
ATOM 684 C C . TYR A 1 94 ? 51.372 40.372 21.659 1.00 12.54 575 TYR A C 1
ATOM 685 O O . TYR A 1 94 ? 50.311 39.801 21.322 1.00 12.55 575 TYR A O 1
ATOM 694 N N . ILE A 1 95 ? 52.145 41.050 20.802 1.00 10.30 576 ILE A N 1
ATOM 695 C CA . ILE A 1 95 ? 51.874 41.088 19.369 1.00 8.89 576 ILE A CA 1
ATOM 696 C C . ILE A 1 95 ? 51.835 39.699 18.753 1.00 13.45 576 ILE A C 1
ATOM 697 O O . ILE A 1 95 ? 50.933 39.388 18.023 1.00 11.83 576 ILE A O 1
ATOM 702 N N . ALA A 1 96 ? 52.802 38.849 19.053 1.00 13.78 577 ALA A N 1
ATOM 703 C CA . ALA A 1 96 ? 52.765 37.500 18.514 1.00 13.46 577 ALA A CA 1
ATOM 704 C C . ALA A 1 96 ? 51.508 36.804 18.976 1.00 13.27 577 ALA A C 1
ATOM 705 O O . ALA A 1 96 ? 50.914 36.011 18.230 1.00 16.62 577 ALA A O 1
ATOM 707 N N . GLY A 1 97 ? 51.124 37.042 20.226 1.00 11.86 578 GLY A N 1
ATOM 708 C CA . GLY A 1 97 ? 49.956 36.393 20.795 1.00 14.74 578 GLY A CA 1
ATOM 709 C C . GLY A 1 97 ? 48.664 36.778 20.100 1.00 14.38 578 GLY A C 1
ATOM 710 O O . GLY A 1 97 ? 47.826 35.924 19.773 1.00 14.76 578 GLY A O 1
ATOM 711 N N . VAL A 1 98 ? 48.430 38.072 19.871 1.00 11.72 579 VAL A N 1
ATOM 712 C CA . VAL A 1 98 ? 47.200 38.447 19.189 1.00 12.94 579 VAL A CA 1
ATOM 713 C C . VAL A 1 98 ? 47.205 37.917 17.749 1.00 12.76 579 VAL A C 1
ATOM 714 O O . VAL A 1 98 ? 46.145 37.523 17.252 1.00 11.93 579 VAL A O 1
ATOM 718 N N . LEU A 1 99 ? 48.367 37.880 17.084 1.00 13.03 580 LEU A N 1
ATOM 719 C CA . LEU A 1 99 ? 48.394 37.369 15.682 1.00 11.57 580 LEU A CA 1
ATOM 720 C C . LEU A 1 99 ? 48.097 35.871 15.702 1.00 12.32 580 LEU A C 1
ATOM 721 O O . LEU A 1 99 ? 47.373 35.381 14.858 1.00 13.66 580 LEU A O 1
ATOM 726 N N . ALA A 1 100 ? 48.623 35.183 16.705 1.00 14.83 581 ALA A N 1
ATOM 727 C CA . ALA A 1 100 ? 48.382 33.724 16.856 1.00 15.38 581 ALA A CA 1
ATOM 728 C C . ALA A 1 100 ? 46.910 33.435 17.038 1.00 17.45 581 ALA A C 1
ATOM 729 O O . ALA A 1 100 ? 46.409 32.415 16.538 1.00 17.51 581 ALA A O 1
ATOM 731 N N . ARG A 1 101 ? 46.185 34.293 17.745 1.00 17.81 582 ARG A N 1
ATOM 732 C CA . ARG A 1 101 ? 44.740 34.083 17.890 1.00 14.08 582 ARG A CA 1
ATOM 733 C C . ARG A 1 101 ? 44.059 34.034 16.565 1.00 15.77 582 ARG A C 1
ATOM 734 O O . ARG A 1 101 ? 43.155 33.222 16.333 1.00 17.33 582 ARG A O 1
ATOM 742 N N . LEU A 1 102 ? 44.419 34.954 15.693 1.00 13.56 583 LEU A N 1
ATOM 743 C CA . LEU A 1 102 ? 43.822 35.033 14.400 1.00 17.00 583 LEU A CA 1
ATOM 744 C C . LEU A 1 102 ? 44.272 33.866 13.555 1.00 13.61 583 LEU A C 1
ATOM 745 O O . LEU A 1 102 ? 43.483 33.281 12.854 1.00 13.79 583 LEU A O 1
ATOM 750 N N . GLN A 1 103 ? 45.543 33.541 13.602 1.00 12.06 584 GLN A N 1
ATOM 751 C CA . GLN A 1 103 ? 46.029 32.446 12.771 1.00 11.22 584 GLN A CA 1
ATOM 752 C C . GLN A 1 103 ? 45.405 31.146 13.165 1.00 14.76 584 GLN A C 1
ATOM 753 O O . GLN A 1 103 ? 45.149 30.329 12.367 1.00 14.60 584 GLN A O 1
ATOM 759 N N . GLU A 1 104 ? 45.260 31.007 14.453 1.00 15.48 585 GLU A N 1
ATOM 760 C CA A GLU A 1 104 ? 44.761 29.679 14.846 0.36 16.83 585 GLU A CA 1
ATOM 761 C CA B GLU A 1 104 ? 44.680 29.760 14.885 0.64 15.61 585 GLU A CA 1
ATOM 762 C C . GLU A 1 104 ? 43.241 29.234 14.443 1.00 17.56 585 GLU A C 1
ATOM 763 O O . GLU A 1 104 ? 42.835 28.213 14.091 1.00 15.46 585 GLU A O 1
ATOM 774 N N . VAL A 1 105 ? 42.518 30.339 14.443 1.00 17.40 586 VAL A N 1
ATOM 775 C CA . VAL A 1 105 ? 41.178 30.338 13.936 1.00 15.38 586 VAL A CA 1
ATOM 776 C C . VAL A 1 105 ? 41.124 30.013 12.422 1.00 15.53 586 VAL A C 1
ATOM 777 O O . VAL A 1 105 ? 40.357 29.197 11.983 1.00 16.19 586 VAL A O 1
ATOM 781 N N . TRP A 1 106 ? 41.992 30.636 11.662 1.00 14.00 587 TRP A N 1
ATOM 782 C CA . TRP A 1 106 ? 42.095 30.387 10.249 1.00 13.81 587 TRP A CA 1
ATOM 783 C C . TRP A 1 106 ? 42.620 28.978 9.982 1.00 14.61 587 TRP A C 1
ATOM 784 O O . TRP A 1 106 ? 42.073 28.224 9.146 1.00 16.61 587 TRP A O 1
ATOM 795 N N . LEU A 1 107 ? 43.689 28.607 10.680 1.00 11.72 588 LEU A N 1
ATOM 796 C CA . LEU A 1 107 ? 44.194 27.231 10.532 1.00 10.88 588 LEU A CA 1
ATOM 797 C C . LEU A 1 107 ? 43.102 26.225 10.887 1.00 13.07 588 LEU A C 1
ATOM 798 O O . LEU A 1 107 ? 43.015 25.143 10.246 1.00 12.65 588 LEU A O 1
ATOM 803 N N . GLY A 1 108 ? 42.311 26.493 11.947 1.00 11.50 589 GLY A N 1
ATOM 804 C CA . GLY A 1 108 ? 41.186 25.602 12.283 1.00 11.90 589 GLY A CA 1
ATOM 805 C C . GLY A 1 108 ? 40.293 25.290 11.093 1.00 12.00 589 GLY A C 1
ATOM 806 O O . GLY A 1 108 ? 39.847 24.124 10.870 1.00 13.42 589 GLY A O 1
ATOM 807 N N . ARG A 1 109 ? 39.970 26.322 10.319 1.00 12.59 590 ARG A N 1
ATOM 808 C CA . ARG A 1 109 ? 39.124 26.121 9.153 1.00 11.61 590 ARG A CA 1
ATOM 809 C C . ARG A 1 109 ? 39.817 25.266 8.121 1.00 13.14 590 ARG A C 1
ATOM 810 O O . ARG A 1 109 ? 39.192 24.330 7.590 1.00 13.89 590 ARG A O 1
ATOM 818 N N . GLN A 1 110 ? 41.096 25.536 7.831 1.00 11.84 591 GLN A N 1
ATOM 819 C CA . GLN A 1 110 ? 41.813 24.748 6.825 1.00 13.08 591 GLN A CA 1
ATOM 820 C C . GLN A 1 110 ? 41.942 23.304 7.291 1.00 12.46 591 GLN A C 1
ATOM 821 O O . GLN A 1 110 ? 41.832 22.363 6.502 1.00 13.12 591 GLN A O 1
ATOM 827 N N . ILE A 1 111 ? 42.179 23.111 8.592 1.00 10.04 592 ILE A N 1
ATOM 828 C CA . ILE A 1 111 ? 42.308 21.757 9.167 1.00 8.96 592 ILE A CA 1
ATOM 829 C C . ILE A 1 111 ? 41.017 20.983 9.012 1.00 10.26 592 ILE A C 1
ATOM 830 O O . ILE A 1 111 ? 41.017 19.794 8.619 1.00 10.49 592 ILE A O 1
ATOM 835 N N . ALA A 1 112 ? 39.887 21.637 9.309 1.00 9.79 593 ALA A N 1
ATOM 836 C CA . ALA A 1 112 ? 38.600 20.963 9.185 1.00 11.31 593 ALA A CA 1
ATOM 837 C C . ALA A 1 112 ? 38.367 20.541 7.753 1.00 13.23 593 ALA A C 1
ATOM 838 O O . ALA A 1 112 ? 37.843 19.440 7.514 1.00 14.40 593 ALA A O 1
ATOM 840 N N . GLU A 1 113 ? 38.698 21.420 6.794 1.00 12.98 594 GLU A N 1
ATOM 841 C CA . GLU A 1 113 ? 38.516 21.113 5.383 1.00 13.37 594 GLU A CA 1
ATOM 842 C C . GLU A 1 113 ? 39.333 19.907 4.950 1.00 15.06 594 GLU A C 1
ATOM 843 O O . GLU A 1 113 ? 38.806 19.034 4.241 1.00 17.35 594 GLU A O 1
ATOM 849 N N . VAL A 1 114 ? 40.609 19.865 5.362 1.00 14.73 595 VAL A N 1
ATOM 850 C CA . VAL A 1 114 ? 41.498 18.781 4.955 1.00 13.23 595 VAL A CA 1
ATOM 851 C C . VAL A 1 114 ? 40.994 17.472 5.589 1.00 13.14 595 VAL A C 1
ATOM 852 O O . VAL A 1 114 ? 40.972 16.422 4.932 1.00 16.05 595 VAL A O 1
ATOM 856 N N . LYS A 1 115 ? 40.606 17.512 6.861 1.00 12.04 596 LYS A N 1
ATOM 857 C CA . LYS A 1 115 ? 40.072 16.318 7.506 1.00 10.97 596 LYS A CA 1
ATOM 858 C C . LYS A 1 115 ? 38.829 15.822 6.758 1.00 13.12 596 LYS A C 1
ATOM 859 O O . LYS A 1 115 ? 38.629 14.616 6.610 1.00 16.57 596 LYS A O 1
ATOM 865 N N . SER A 1 116 ? 38.006 16.733 6.231 1.00 12.47 597 SER A N 1
ATOM 866 C CA . SER A 1 116 ? 36.760 16.264 5.640 1.00 13.21 597 SER A CA 1
ATOM 867 C C . SER A 1 116 ? 37.091 15.542 4.358 1.00 16.13 597 SER A C 1
ATOM 868 O O . SER A 1 116 ? 36.465 14.485 4.047 1.00 19.26 597 SER A O 1
ATOM 871 N N . LYS A 1 117 ? 38.079 16.058 3.615 1.00 16.27 598 LYS A N 1
ATOM 872 C CA . LYS A 1 117 ? 38.590 15.376 2.422 1.00 14.22 598 LYS A CA 1
ATOM 873 C C . LYS A 1 117 ? 39.200 14.020 2.757 1.00 14.45 598 LYS A C 1
ATOM 874 O O . LYS A 1 117 ? 38.918 13.022 2.067 1.00 17.42 598 LYS A O 1
ATOM 880 N N . LEU A 1 118 ? 40.004 13.948 3.818 1.00 14.73 599 LEU A N 1
ATOM 881 C CA . LEU A 1 118 ? 40.656 12.672 4.139 1.00 13.38 599 LEU A CA 1
ATOM 882 C C . LEU A 1 118 ? 39.663 11.603 4.582 1.00 16.04 599 LEU A C 1
ATOM 883 O O . LEU A 1 118 ? 39.897 10.418 4.330 1.00 14.37 599 LEU A O 1
ATOM 888 N N . GLN A 1 119 ? 38.569 12.009 5.229 1.00 15.49 600 GLN A N 1
ATOM 889 C CA . GLN A 1 119 ? 37.548 11.045 5.715 1.00 16.32 600 GLN A CA 1
ATOM 890 C C . GLN A 1 119 ? 36.893 10.322 4.537 1.00 19.52 600 GLN A C 1
ATOM 891 O O . GLN A 1 119 ? 36.400 9.191 4.700 1.00 23.36 600 GLN A O 1
ATOM 897 N N . ARG A 1 120 ? 36.905 10.968 3.363 1.00 19.05 601 ARG A N 1
ATOM 898 C CA . ARG A 1 120 ? 36.399 10.377 2.112 1.00 18.89 601 ARG A CA 1
ATOM 899 C C . ARG A 1 120 ? 37.404 9.505 1.362 1.00 21.75 601 ARG A C 1
ATOM 900 O O . ARG A 1 120 ? 37.083 8.964 0.295 1.00 22.31 601 ARG A O 1
ATOM 916 N N . SER A 1 122 ? 40.826 6.566 1.402 1.00 18.88 603 SER A N 1
ATOM 917 C CA . SER A 1 122 ? 41.442 5.458 2.126 1.00 16.70 603 SER A CA 1
ATOM 918 C C . SER A 1 122 ? 42.947 5.567 2.097 1.00 16.10 603 SER A C 1
ATOM 919 O O . SER A 1 122 ? 43.541 5.782 1.024 1.00 16.06 603 SER A O 1
ATOM 922 N N . PRO A 1 123 ? 43.609 5.350 3.253 1.00 14.75 604 PRO A N 1
ATOM 923 C CA . PRO A 1 123 ? 45.072 5.359 3.145 1.00 13.73 604 PRO A CA 1
ATOM 924 C C . PRO A 1 123 ? 45.671 4.225 2.317 1.00 11.74 604 PRO A C 1
ATOM 925 O O . PRO A 1 123 ? 46.877 4.304 2.022 1.00 15.36 604 PRO A O 1
ATOM 929 N N . ILE A 1 124 ? 44.888 3.187 2.044 1.00 13.44 605 ILE A N 1
ATOM 930 C CA . ILE A 1 124 ? 45.333 2.094 1.216 1.00 16.95 605 ILE A CA 1
ATOM 931 C C . ILE A 1 124 ? 45.046 2.437 -0.262 1.00 15.92 605 ILE A C 1
ATOM 932 O O . ILE A 1 124 ? 46.004 2.518 -1.046 1.00 21.66 605 ILE A O 1
ATOM 937 N N . GLU A 1 125 ? 43.806 2.612 -0.637 1.00 18.14 606 GLU A N 1
ATOM 938 C CA . GLU A 1 125 ? 43.527 2.871 -2.043 1.00 22.39 606 GLU A CA 1
ATOM 939 C C . GLU A 1 125 ? 44.058 4.145 -2.620 1.00 24.66 606 GLU A C 1
ATOM 940 O O . GLU A 1 125 ? 44.326 4.196 -3.781 1.00 24.27 606 GLU A O 1
ATOM 946 N N . GLN A 1 126 ? 44.156 5.159 -1.775 1.00 19.41 607 GLN A N 1
ATOM 947 C CA . GLN A 1 126 ? 44.603 6.445 -2.209 1.00 19.64 607 GLN A CA 1
ATOM 948 C C . GLN A 1 126 ? 46.038 6.734 -1.869 1.00 20.54 607 GLN A C 1
ATOM 949 O O . GLN A 1 126 ? 46.444 7.813 -1.911 1.00 22.52 607 GLN A O 1
ATOM 955 N N . GLY A 1 127 ? 46.777 5.714 -1.558 1.00 20.11 608 GLY A N 1
ATOM 956 C CA . GLY A 1 127 ? 48.188 5.775 -1.315 1.00 19.11 608 GLY A CA 1
ATOM 957 C C . GLY A 1 127 ? 48.930 7.061 -1.145 1.00 20.49 608 GLY A C 1
ATOM 958 O O . GLY A 1 127 ? 48.906 7.630 -0.106 1.00 17.72 608 GLY A O 1
ATOM 959 N N . ASP A 1 128 ? 49.615 7.438 -2.204 1.00 18.39 609 ASP A N 1
ATOM 960 C CA . ASP A 1 128 ? 50.448 8.621 -2.237 1.00 18.81 609 ASP A CA 1
ATOM 961 C C . ASP A 1 128 ? 49.723 9.941 -2.075 1.00 17.34 609 ASP A C 1
ATOM 962 O O . ASP A 1 128 ? 50.256 10.844 -1.493 1.00 17.19 609 ASP A O 1
ATOM 967 N N . GLU A 1 129 ? 48.563 10.003 -2.580 1.00 15.28 610 GLU A N 1
ATOM 968 C CA . GLU A 1 129 ? 47.719 11.160 -2.470 1.00 15.65 610 GLU A CA 1
ATOM 969 C C . GLU A 1 129 ? 47.332 11.340 -0.984 1.00 15.53 610 GLU A C 1
ATOM 970 O O . GLU A 1 129 ? 47.291 12.417 -0.477 1.00 16.71 610 GLU A O 1
ATOM 976 N N . TYR A 1 130 ? 47.018 10.238 -0.339 1.00 13.20 611 TYR A N 1
ATOM 977 C CA . TYR A 1 130 ? 46.664 10.260 1.076 1.00 13.78 611 TYR A CA 1
ATOM 978 C C . TYR A 1 130 ? 47.868 10.744 1.887 1.00 13.33 611 TYR A C 1
ATOM 979 O O . TYR A 1 130 ? 47.729 11.568 2.828 1.00 11.81 611 TYR A O 1
ATOM 988 N N . HIS A 1 131 ? 49.047 10.206 1.581 1.00 11.14 612 HIS A N 1
ATOM 989 C CA . HIS A 1 131 ? 50.242 10.661 2.259 1.00 9.36 612 HIS A CA 1
ATOM 990 C C . HIS A 1 131 ? 50.433 12.146 2.095 1.00 10.27 612 HIS A C 1
ATOM 991 O O . HIS A 1 131 ? 50.834 12.835 3.027 1.00 11.10 612 HIS A O 1
ATOM 998 N N . ALA A 1 132 ? 50.201 12.655 0.882 1.00 13.02 613 ALA A N 1
ATOM 999 C CA . ALA A 1 132 ? 50.461 14.065 0.650 1.00 15.30 613 ALA A CA 1
ATOM 1000 C C . ALA A 1 132 ? 49.501 14.935 1.468 1.00 12.94 613 ALA A C 1
ATOM 1001 O O . ALA A 1 132 ? 49.889 15.876 2.151 1.00 13.58 613 ALA A O 1
ATOM 1003 N N . LEU A 1 133 ? 48.235 14.580 1.464 1.00 13.13 614 LEU A N 1
ATOM 1004 C CA . LEU A 1 133 ? 47.262 15.397 2.107 1.00 13.87 614 LEU A CA 1
ATOM 1005 C C . LEU A 1 133 ? 47.365 15.251 3.622 1.00 11.05 614 LEU A C 1
ATOM 1006 O O . LEU A 1 133 ? 47.166 16.198 4.378 1.00 12.34 614 LEU A O 1
ATOM 1011 N N . PHE A 1 134 ? 47.681 14.041 4.075 1.00 11.69 615 PHE A N 1
ATOM 1012 C CA . PHE A 1 134 ? 47.876 13.859 5.516 1.00 10.80 615 PHE A CA 1
ATOM 1013 C C . PHE A 1 134 ? 49.100 14.631 6.001 1.00 12.17 615 PHE A C 1
ATOM 1014 O O . PHE A 1 134 ? 49.095 15.184 7.129 1.00 10.73 615 PHE A O 1
ATOM 1022 N N . GLY A 1 135 ? 50.158 14.673 5.199 1.00 11.52 616 GLY A N 1
ATOM 1023 C CA . GLY A 1 135 ? 51.324 15.490 5.540 1.00 10.31 616 GLY A CA 1
ATOM 1024 C C . GLY A 1 135 ? 50.960 16.950 5.654 1.00 10.36 616 GLY A C 1
ATOM 1025 O O . GLY A 1 135 ? 51.450 17.601 6.581 1.00 11.53 616 GLY A O 1
ATOM 1026 N N . ASP A 1 136 ? 50.102 17.465 4.775 1.00 11.59 617 ASP A N 1
ATOM 1027 C CA . ASP A 1 136 ? 49.572 18.826 4.917 1.00 11.51 617 ASP A CA 1
ATOM 1028 C C . ASP A 1 136 ? 48.856 18.976 6.253 1.00 9.06 617 ASP A C 1
ATOM 1029 O O . ASP A 1 136 ? 49.031 19.983 6.953 1.00 13.98 617 ASP A O 1
ATOM 1034 N N . LEU A 1 137 ? 47.998 18.004 6.607 1.00 8.76 618 LEU A N 1
ATOM 1035 C CA . LEU A 1 137 ? 47.291 18.070 7.900 1.00 7.94 618 LEU A CA 1
ATOM 1036 C C . LEU A 1 137 ? 48.245 18.089 9.068 1.00 11.58 618 LEU A C 1
ATOM 1037 O O . LEU A 1 137 ? 48.041 18.865 9.999 1.00 11.17 618 LEU A O 1
ATOM 1042 N N . VAL A 1 138 ? 49.262 17.229 9.067 1.00 9.80 619 VAL A N 1
ATOM 1043 C CA . VAL A 1 138 ? 50.235 17.174 10.171 1.00 10.24 619 VAL A CA 1
ATOM 1044 C C . VAL A 1 138 ? 50.905 18.535 10.324 1.00 9.75 619 VAL A C 1
ATOM 1045 O O . VAL A 1 138 ? 51.011 19.077 11.426 1.00 9.84 619 VAL A O 1
ATOM 1049 N N . ALA A 1 139 ? 51.289 19.140 9.234 1.00 8.73 620 ALA A N 1
ATOM 1050 C CA . ALA A 1 139 ? 51.916 20.442 9.359 1.00 11.15 620 ALA A CA 1
ATOM 1051 C C . ALA A 1 139 ? 51.020 21.496 9.994 1.00 9.25 620 ALA A C 1
ATOM 1052 O O . ALA A 1 139 ? 51.440 22.280 10.765 1.00 10.57 620 ALA A O 1
ATOM 1062 N N . GLU A 1 141 ? 48.204 20.917 11.872 1.00 9.28 622 GLU A N 1
ATOM 1063 C CA . GLU A 1 141 ? 47.851 20.576 13.227 1.00 7.68 622 GLU A CA 1
ATOM 1064 C C . GLU A 1 141 ? 49.019 20.859 14.193 1.00 11.29 622 GLU A C 1
ATOM 1065 O O . GLU A 1 141 ? 48.796 21.367 15.234 1.00 11.30 622 GLU A O 1
ATOM 1071 N N . ALA A 1 142 ? 50.238 20.497 13.800 1.00 10.30 623 ALA A N 1
ATOM 1072 C CA . ALA A 1 142 ? 51.391 20.758 14.659 1.00 9.84 623 ALA A CA 1
ATOM 1073 C C . ALA A 1 142 ? 51.537 22.251 14.882 1.00 11.04 623 ALA A C 1
ATOM 1074 O O . ALA A 1 142 ? 51.774 22.666 16.014 1.00 10.17 623 ALA A O 1
ATOM 1076 N N . TYR A 1 143 ? 51.401 23.064 13.821 1.00 10.53 624 TYR A N 1
ATOM 1077 C CA . TYR A 1 143 ? 51.560 24.517 13.986 1.00 10.99 624 TYR A CA 1
ATOM 1078 C C . TYR A 1 143 ? 50.412 25.080 14.858 1.00 11.70 624 TYR A C 1
ATOM 1079 O O . TYR A 1 143 ? 50.643 25.926 15.757 1.00 11.31 624 TYR A O 1
ATOM 1088 N N . ARG A 1 144 ? 49.212 24.561 14.662 1.00 9.74 625 ARG A N 1
ATOM 1089 C CA . ARG A 1 144 ? 48.121 25.053 15.481 1.00 9.63 625 ARG A CA 1
ATOM 1090 C C . ARG A 1 144 ? 48.390 24.827 16.953 1.00 13.73 625 ARG A C 1
ATOM 1091 O O . ARG A 1 144 ? 48.161 25.646 17.751 1.00 12.05 625 ARG A O 1
ATOM 1099 N N . ARG A 1 145 ? 48.891 23.662 17.271 1.00 12.22 626 ARG A N 1
ATOM 1100 C CA . ARG A 1 145 ? 49.230 23.352 18.643 1.00 12.45 626 ARG A CA 1
ATOM 1101 C C . ARG A 1 145 ? 50.285 24.335 19.179 1.00 16.12 626 ARG A C 1
ATOM 1102 O O . ARG A 1 145 ? 50.215 24.753 20.288 1.00 17.14 626 ARG A O 1
ATOM 1110 N N . SER A 1 146 ? 51.262 24.640 18.362 1.00 13.56 627 SER A N 1
ATOM 1111 C CA . SER A 1 146 ? 52.302 25.586 18.736 1.00 13.40 627 SER A CA 1
ATOM 1112 C C . SER A 1 146 ? 51.706 27.011 18.959 1.00 22.40 627 SER A C 1
ATOM 1113 O O . SER A 1 146 ? 52.081 27.708 19.927 1.00 24.62 627 SER A O 1
ATOM 1116 N N . LEU A 1 147 ? 50.796 27.418 18.110 1.00 18.84 628 LEU A N 1
ATOM 1117 C CA . LEU A 1 147 ? 50.183 28.724 18.287 1.00 18.25 628 LEU A CA 1
ATOM 1118 C C . LEU A 1 147 ? 49.374 28.791 19.562 1.00 24.91 628 LEU A C 1
ATOM 1119 O O . LEU A 1 147 ? 49.385 29.782 20.218 1.00 26.87 628 LEU A O 1
ATOM 1124 N N . LEU A 1 148 ? 48.683 27.730 19.889 1.00 20.81 629 LEU A N 1
ATOM 1125 C CA . LEU A 1 148 ? 47.911 27.726 21.108 1.00 23.76 629 LEU A CA 1
ATOM 1126 C C . LEU A 1 148 ? 48.815 28.084 22.271 1.00 30.49 629 LEU A C 1
ATOM 1127 O O . LEU A 1 148 ? 48.391 28.719 23.193 1.00 32.11 629 LEU A O 1
ATOM 1132 N N . GLU A 1 149 ? 50.064 27.680 22.212 1.00 27.06 630 GLU A N 1
ATOM 1133 C CA . GLU A 1 149 ? 51.015 28.081 23.260 1.00 30.53 630 GLU A CA 1
ATOM 1134 C C . GLU A 1 149 ? 51.464 29.541 23.140 1.00 32.99 630 GLU A C 1
ATOM 1135 O O . GLU A 1 149 ? 51.454 30.246 24.109 1.00 30.44 630 GLU A O 1
ATOM 1141 N N . GLN A 1 150 ? 51.819 29.942 21.924 1.00 30.37 631 GLN A N 1
ATOM 1142 C CA . GLN A 1 150 ? 52.157 31.339 21.603 1.00 33.02 631 GLN A CA 1
ATOM 1143 C C . GLN A 1 150 ? 51.070 32.336 21.995 1.00 33.85 631 GLN A C 1
ATOM 1144 O O . GLN A 1 150 ? 51.373 33.438 22.484 1.00 32.43 631 GLN A O 1
ATOM 1150 N N . ALA A 1 151 ? 49.808 31.980 21.724 1.00 30.59 632 ALA A N 1
ATOM 1151 C CA . ALA A 1 151 ? 48.684 32.906 21.880 1.00 32.01 632 ALA A CA 1
ATOM 1152 C C . ALA A 1 151 ? 48.656 33.427 23.312 1.00 36.96 632 ALA A C 1
ATOM 1153 O O . ALA A 1 151 ? 47.99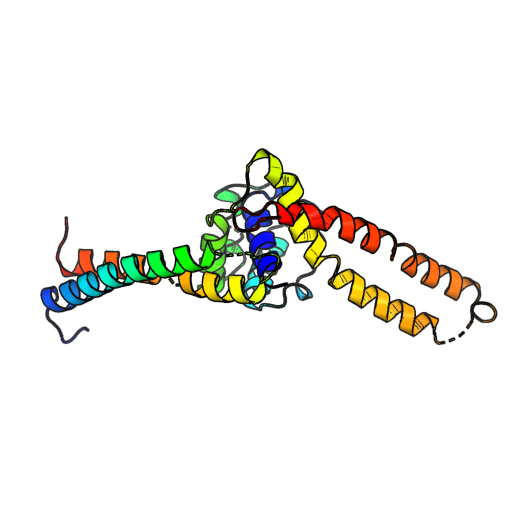0 34.423 23.628 1.00 39.11 632 ALA A O 1
ATOM 1155 N N . SER A 1 152 ? 49.406 32.758 24.184 1.00 40.45 633 SER A N 1
ATOM 1156 C CA . SER A 1 152 ? 49.523 33.222 25.555 1.00 35.76 633 SER A CA 1
ATOM 1157 C C . SER A 1 152 ? 50.146 34.632 25.733 1.00 22.68 633 SER A C 1
ATOM 1158 O O . SER A 1 152 ? 49.837 35.292 26.720 1.00 26.53 633 SER A O 1
ATOM 1161 N N . GLY A 1 153 ? 50.955 35.152 24.808 1.00 21.22 634 GLY A N 1
ATOM 1162 C CA . GLY A 1 153 ? 51.423 36.525 25.000 1.00 18.28 634 GLY A CA 1
ATOM 1163 C C . GLY A 1 153 ? 50.340 37.598 25.166 1.00 19.36 634 GLY A C 1
ATOM 1164 O O . GLY A 1 153 ? 50.541 38.626 25.842 1.00 20.53 634 GLY A O 1
ATOM 1165 N N . ASP A 1 154 ? 49.172 37.374 24.596 1.00 19.77 635 ASP A N 1
ATOM 1166 C CA . ASP A 1 154 ? 48.091 38.327 24.706 1.00 18.68 635 ASP A CA 1
ATOM 1167 C C . ASP A 1 154 ? 47.503 38.427 26.103 1.00 20.21 635 ASP A C 1
ATOM 1168 O O . ASP A 1 154 ? 46.816 39.337 26.380 1.00 18.48 635 ASP A O 1
ATOM 1173 N N . ASP A 1 155 ? 47.815 37.477 26.953 1.00 19.93 636 ASP A N 1
ATOM 1174 C CA . ASP A 1 155 ? 47.305 37.508 28.314 1.00 20.37 636 ASP A CA 1
ATOM 1175 C C . ASP A 1 155 ? 47.970 38.613 29.115 1.00 23.57 636 ASP A C 1
ATOM 1176 O O . ASP A 1 155 ? 47.583 38.895 30.219 1.00 22.55 636 ASP A O 1
ATOM 1181 N N . LEU A 1 156 ? 48.997 39.212 28.552 1.00 18.78 637 LEU A N 1
ATOM 1182 C CA . LEU A 1 156 ? 49.686 40.286 29.267 1.00 19.55 637 LEU A CA 1
ATOM 1183 C C . LEU A 1 156 ? 48.987 41.644 29.169 1.00 18.94 637 LEU A C 1
ATOM 1184 O O . LEU A 1 156 ? 49.455 42.612 29.724 1.00 19.41 637 LEU A O 1
ATOM 1189 N N . HIS A 1 157 ? 47.866 41.691 28.460 1.00 15.96 638 HIS A N 1
ATOM 1190 C CA . HIS A 1 157 ? 47.111 42.972 28.379 1.00 15.02 638 HIS A CA 1
ATOM 1191 C C . HIS A 1 157 ? 46.896 43.592 29.769 1.00 15.62 638 HIS A C 1
ATOM 1192 O O . HIS A 1 157 ? 46.626 42.892 30.748 1.00 15.75 638 HIS A O 1
ATOM 1199 N N . HIS A 1 158 ? 47.074 44.915 29.859 1.00 12.99 639 HIS A N 1
ATOM 1200 C CA . HIS A 1 158 ? 46.861 45.626 31.120 1.00 15.94 639 HIS A CA 1
ATOM 1201 C C . HIS A 1 158 ? 45.516 45.386 31.788 1.00 20.25 639 HIS A C 1
ATOM 1202 O O . HIS A 1 158 ? 45.407 45.538 33.021 1.00 20.76 639 HIS A O 1
ATOM 1209 N N . HIS A 1 159 ? 44.480 45.074 31.006 1.00 15.82 640 HIS A N 1
ATOM 1210 C CA . HIS A 1 159 ? 43.163 44.880 31.617 1.00 15.79 640 HIS A CA 1
ATOM 1211 C C . HIS A 1 159 ? 42.819 43.419 31.888 1.00 12.80 640 HIS A C 1
ATOM 1212 O O . HIS A 1 159 ? 41.708 43.137 32.385 1.00 16.35 640 HIS A O 1
ATOM 1219 N N . HIS A 1 160 ? 43.768 42.513 31.574 1.00 15.08 641 HIS A N 1
ATOM 1220 C CA . HIS A 1 160 ? 43.628 41.100 31.928 1.00 17.20 641 HIS A CA 1
ATOM 1221 C C . HIS A 1 160 ? 44.412 40.781 33.220 1.00 17.01 641 HIS A C 1
ATOM 1222 O O . HIS A 1 160 ? 45.551 41.263 33.444 1.00 19.25 641 HIS A O 1
ATOM 1229 N N . HIS A 1 161 ? 43.774 40.021 34.107 1.00 17.02 642 HIS A N 1
ATOM 1230 C CA . HIS A 1 161 ? 44.399 39.671 35.346 1.00 21.28 642 HIS A CA 1
ATOM 1231 C C . HIS A 1 161 ? 44.243 38.175 35.511 1.00 25.97 642 HIS A C 1
ATOM 1232 O O . HIS A 1 161 ? 43.149 37.637 35.287 1.00 28.82 642 HIS A O 1
ATOM 1239 N N . HIS A 1 162 ? 45.349 37.509 35.842 1.00 31.55 643 HIS A N 1
ATOM 1240 C CA . HIS A 1 162 ? 45.377 36.055 35.938 1.00 34.74 643 HIS A CA 1
ATOM 1241 C C . HIS A 1 162 ? 44.636 35.563 37.188 1.00 36.34 643 HIS A C 1
ATOM 1242 O O . HIS A 1 162 ? 44.341 36.357 38.101 1.00 34.31 643 HIS A O 1
ATOM 1249 N N . ASP B 2 1 ? 21.704 73.074 14.287 1.00 35.61 569 ASP B N 1
ATOM 1250 C CA . ASP B 2 1 ? 21.842 74.273 15.130 1.00 36.50 569 ASP B CA 1
ATOM 1251 C C . ASP B 2 1 ? 22.087 75.607 14.466 1.00 40.17 569 ASP B C 1
ATOM 1252 O O . ASP B 2 1 ? 22.522 76.533 15.118 1.00 41.95 569 ASP B O 1
ATOM 1257 N N . ASP B 2 2 ? 21.816 75.699 13.172 1.00 37.71 570 ASP B N 1
ATOM 1258 C CA . ASP B 2 2 ? 22.038 76.944 12.490 1.00 37.61 570 ASP B CA 1
ATOM 1259 C C . ASP B 2 2 ? 20.971 77.970 12.825 1.00 35.56 570 ASP B C 1
ATOM 1260 O O . ASP B 2 2 ? 21.168 79.126 12.610 1.00 38.87 570 ASP B O 1
ATOM 1262 N N . LYS B 2 3 ? 19.855 77.549 13.375 1.00 34.12 571 LYS B N 1
ATOM 1263 C CA . LYS B 2 3 ? 18.809 78.489 13.747 1.00 35.01 571 LYS B CA 1
ATOM 1264 C C . LYS B 2 3 ? 19.047 79.094 15.153 1.00 33.12 571 LYS B C 1
ATOM 1265 O O . LYS B 2 3 ? 18.183 79.729 15.712 1.00 35.27 571 LYS B O 1
ATOM 1271 N N . LEU B 2 4 ? 20.210 78.882 15.702 1.00 20.15 572 LEU B N 1
ATOM 1272 C CA . LEU B 2 4 ? 20.536 79.409 16.991 1.00 18.32 572 LEU B CA 1
ATOM 1273 C C . LEU B 2 4 ? 21.634 80.408 16.925 1.00 15.58 572 LEU B C 1
ATOM 1274 O O . LEU B 2 4 ? 22.551 80.235 16.210 1.00 17.84 572 LEU B O 1
ATOM 1279 N N . PRO B 2 5 ? 21.622 81.420 17.756 1.00 15.19 573 PRO B N 1
ATOM 1280 C CA . PRO B 2 5 ? 22.764 82.313 17.768 1.00 16.17 573 PRO B CA 1
ATOM 1281 C C . PRO B 2 5 ? 23.972 81.499 18.223 1.00 16.34 573 PRO B C 1
ATOM 1282 O O . PRO B 2 5 ? 23.808 80.614 18.961 1.00 14.87 573 PRO B O 1
ATOM 1286 N N . ARG B 2 6 ? 25.142 81.868 17.759 1.00 16.06 574 ARG B N 1
ATOM 1287 C CA . ARG B 2 6 ? 26.357 81.145 18.044 1.00 14.16 574 ARG B CA 1
ATOM 1288 C C . ARG B 2 6 ? 26.686 80.896 19.510 1.00 13.39 574 ARG B C 1
ATOM 1289 O O . ARG B 2 6 ? 27.184 79.882 19.803 1.00 15.58 574 ARG B O 1
ATOM 1297 N N . TYR B 2 7 ? 26.416 81.864 20.358 1.00 12.76 575 TYR B N 1
ATOM 1298 C CA . TYR B 2 7 ? 26.667 81.738 21.775 1.00 11.67 575 TYR B CA 1
ATOM 1299 C C . TYR B 2 7 ? 25.767 80.673 22.413 1.00 13.83 575 TYR B C 1
ATOM 1300 O O . TYR B 2 7 ? 26.164 80.055 23.336 1.00 13.57 575 TYR B O 1
ATOM 1309 N N . ILE B 2 8 ? 24.576 80.475 21.897 1.00 9.31 576 ILE B N 1
ATOM 1310 C CA . ILE B 2 8 ? 23.722 79.400 22.419 1.00 11.03 576 ILE B CA 1
ATOM 1311 C C . ILE B 2 8 ? 24.191 78.061 21.854 1.00 12.89 576 ILE B C 1
ATOM 1312 O O . ILE B 2 8 ? 24.235 77.037 22.557 1.00 11.40 576 ILE B O 1
ATOM 1317 N N . ALA B 2 9 ? 24.445 78.005 20.552 1.00 10.87 577 ALA B N 1
ATOM 1318 C CA . ALA B 2 9 ? 24.952 76.762 19.975 1.00 11.97 577 ALA B CA 1
ATOM 1319 C C . ALA B 2 9 ? 26.233 76.357 20.725 1.00 13.01 577 ALA B C 1
ATOM 1320 O O . ALA B 2 9 ? 26.477 75.156 21.017 1.00 11.70 577 ALA B O 1
ATOM 1322 N N . GLY B 2 10 ? 27.066 77.338 21.062 1.00 14.63 578 GLY B N 1
ATOM 1323 C CA . GLY B 2 10 ? 28.331 77.102 21.757 1.00 11.41 578 GLY B CA 1
ATOM 1324 C C . GLY B 2 10 ? 28.151 76.574 23.158 1.00 10.39 578 GLY B C 1
ATOM 1325 O O . GLY B 2 10 ? 28.880 75.630 23.560 1.00 10.09 578 GLY B O 1
ATOM 1326 N N . VAL B 2 11 ? 27.241 77.162 23.931 1.00 10.79 579 VAL B N 1
ATOM 1327 C CA . VAL B 2 11 ? 27.027 76.655 25.300 1.00 8.95 579 VAL B CA 1
ATOM 1328 C C . VAL B 2 11 ? 26.514 75.223 25.264 1.00 11.07 579 VAL B C 1
ATOM 1329 O O . VAL B 2 11 ? 26.805 74.410 26.158 1.00 10.46 579 VAL B O 1
ATOM 1333 N N . LEU B 2 12 ? 25.682 74.922 24.279 1.00 8.44 580 LEU B N 1
ATOM 1334 C CA . LEU B 2 12 ? 25.203 73.542 24.165 1.00 8.18 580 LEU B CA 1
ATOM 1335 C C . LEU B 2 12 ? 26.325 72.587 23.816 1.00 11.66 580 LEU B C 1
ATOM 1336 O O . LEU B 2 12 ? 26.310 71.442 24.307 1.00 10.99 580 LEU B O 1
ATOM 1341 N N . ALA B 2 13 ? 27.285 73.021 23.005 1.00 7.92 581 ALA B N 1
ATOM 1342 C CA . ALA B 2 13 ? 28.465 72.152 22.766 1.00 7.63 581 ALA B CA 1
ATOM 1343 C C . ALA B 2 13 ? 29.315 71.978 24.020 1.00 10.22 581 ALA B C 1
ATOM 1344 O O . ALA B 2 13 ? 29.818 70.857 24.310 1.00 11.70 581 ALA B O 1
ATOM 1346 N N . ARG B 2 14 ? 29.502 73.059 24.760 1.00 11.49 582 ARG B N 1
ATOM 1347 C CA . ARG B 2 14 ? 30.192 73.038 26.045 1.00 12.54 582 ARG B CA 1
ATOM 1348 C C . ARG B 2 14 ? 29.511 72.073 27.055 1.00 10.45 582 ARG B C 1
ATOM 1349 O O . ARG B 2 14 ? 30.160 71.280 27.684 1.00 9.83 582 ARG B O 1
ATOM 1357 N N . LEU B 2 15 ? 28.201 72.151 27.178 1.00 10.07 583 LEU B N 1
ATOM 1358 C CA . LEU B 2 15 ? 27.416 71.255 28.047 1.00 10.34 583 LEU B CA 1
ATOM 1359 C C . LEU B 2 15 ? 27.666 69.806 27.657 1.00 10.06 583 LEU B C 1
ATOM 1360 O O . LEU B 2 15 ? 27.960 68.944 28.493 1.00 10.82 583 LEU B O 1
ATOM 1365 N N . GLN B 2 16 ? 27.579 69.545 26.378 1.00 8.24 584 GLN B N 1
ATOM 1366 C CA . GLN B 2 16 ? 27.767 68.200 25.900 1.00 6.26 584 GLN B CA 1
ATOM 1367 C C . GLN B 2 16 ? 29.184 67.701 26.174 1.00 10.33 584 GLN B C 1
ATOM 1368 O O . GLN B 2 16 ? 29.342 66.609 26.515 1.00 10.99 584 GLN B O 1
ATOM 1374 N N . GLU B 2 17 ? 30.191 68.539 25.936 1.00 10.08 585 GLU B N 1
ATOM 1375 C CA . GLU B 2 17 ? 31.566 68.072 26.147 1.00 12.23 585 GLU B CA 1
ATOM 1376 C C . GLU B 2 17 ? 31.864 67.750 27.596 1.00 12.01 585 GLU B C 1
ATOM 1377 O O . GLU B 2 17 ? 32.549 66.795 27.880 1.00 11.82 585 GLU B O 1
ATOM 1383 N N . VAL B 2 18 ? 31.350 68.583 28.466 1.00 11.81 586 VAL B N 1
ATOM 1384 C CA . VAL B 2 18 ? 31.551 68.338 29.881 1.00 11.28 586 VAL B CA 1
ATOM 1385 C C . VAL B 2 18 ? 30.890 67.038 30.334 1.00 12.08 586 VAL B C 1
ATOM 1386 O O . VAL B 2 18 ? 31.501 66.236 31.093 1.00 12.72 586 VAL B O 1
ATOM 1390 N N . TRP B 2 19 ? 29.641 66.829 29.913 1.00 11.27 587 TRP B N 1
ATOM 1391 C CA . TRP B 2 19 ? 28.930 65.628 30.281 1.00 10.59 587 TRP B CA 1
ATOM 1392 C C . TRP B 2 19 ? 29.627 64.428 29.656 1.00 10.02 587 TRP B C 1
ATOM 1393 O O . TRP B 2 19 ? 29.820 63.383 30.313 1.00 10.05 587 TRP B O 1
ATOM 1404 N N . LEU B 2 20 ? 29.961 64.512 28.373 1.00 9.96 588 LEU B N 1
ATOM 1405 C CA . LEU B 2 20 ? 30.572 63.365 27.735 1.00 10.33 588 LEU B CA 1
ATOM 1406 C C . LEU B 2 20 ? 31.915 63.025 28.342 1.00 11.25 588 LEU B C 1
ATOM 1407 O O . LEU B 2 20 ? 32.282 61.856 28.390 1.00 11.23 588 LEU B O 1
ATOM 1412 N N . GLY B 2 21 ? 32.710 64.017 28.745 1.00 10.45 589 GLY B N 1
ATOM 1413 C CA . GLY B 2 21 ? 33.983 63.711 29.424 1.00 11.85 589 GLY B CA 1
ATOM 1414 C C . GLY B 2 21 ? 33.729 62.860 30.658 1.00 11.57 589 GLY B C 1
ATOM 1415 O O . GLY B 2 21 ? 34.485 61.892 30.910 1.00 11.07 589 GLY B O 1
ATOM 1416 N N . ARG B 2 22 ? 32.682 63.147 31.389 1.00 11.86 590 ARG B N 1
ATOM 1417 C CA . ARG B 2 22 ? 32.367 62.384 32.570 1.00 9.64 590 ARG B CA 1
ATOM 1418 C C . ARG B 2 22 ? 31.885 60.977 32.224 1.00 11.88 590 ARG B C 1
ATOM 1419 O O . ARG B 2 22 ? 32.189 60.047 32.888 1.00 13.59 590 ARG B O 1
ATOM 1427 N N . GLN B 2 23 ? 31.130 60.875 31.149 1.00 10.68 591 GLN B N 1
ATOM 1428 C CA . GLN B 2 23 ? 30.640 59.559 30.692 1.00 10.64 591 GLN B CA 1
ATOM 1429 C C . GLN B 2 23 ? 31.778 58.713 30.130 1.00 9.35 591 GLN B C 1
ATOM 1430 O O . GLN B 2 23 ? 31.773 57.554 30.311 1.00 10.08 591 GLN B O 1
ATOM 1436 N N . ILE B 2 24 ? 32.699 59.357 29.435 1.00 9.86 592 ILE B N 1
ATOM 1437 C CA . ILE B 2 24 ? 33.924 58.707 28.959 1.00 8.60 592 ILE B CA 1
ATOM 1438 C C . ILE B 2 24 ? 34.701 58.139 30.171 1.00 8.78 592 ILE B C 1
ATOM 1439 O O . ILE B 2 24 ? 35.149 56.999 30.138 1.00 10.39 592 ILE B O 1
ATOM 1444 N N . ALA B 2 25 ? 34.826 58.914 31.235 1.00 10.71 593 ALA B N 1
ATOM 1445 C CA . ALA B 2 25 ? 35.473 58.379 32.438 1.00 11.45 593 ALA B CA 1
ATOM 1446 C C . ALA B 2 25 ? 34.725 57.170 33.027 1.00 11.47 593 ALA B C 1
ATOM 1447 O O . ALA B 2 25 ? 35.382 56.173 33.456 1.00 12.05 593 ALA B O 1
ATOM 1449 N N . GLU B 2 26 ? 33.403 57.199 32.961 1.00 11.09 594 GLU B N 1
ATOM 1450 C CA . GLU B 2 26 ? 32.563 56.128 33.483 1.00 10.14 594 GLU B CA 1
ATOM 1451 C C . GLU B 2 26 ? 32.866 54.887 32.642 1.00 13.13 594 GLU B C 1
ATOM 1452 O O . GLU B 2 26 ? 33.114 53.810 33.186 1.00 11.94 594 GLU B O 1
ATOM 1458 N N . VAL B 2 27 ? 32.827 55.033 31.321 1.00 11.66 595 VAL B N 1
ATOM 1459 C CA . VAL B 2 27 ? 33.061 53.893 30.418 1.00 10.39 595 VAL B CA 1
ATOM 1460 C C . VAL B 2 27 ? 34.483 53.329 30.542 1.00 12.05 595 VAL B C 1
ATOM 1461 O O . VAL B 2 27 ? 34.661 52.084 30.586 1.00 12.06 595 VAL B O 1
ATOM 1465 N N . LYS B 2 28 ? 35.491 54.193 30.606 1.00 10.17 596 LYS B N 1
ATOM 1466 C CA . LYS B 2 28 ? 36.847 53.722 30.819 1.00 9.60 596 LYS B CA 1
ATOM 1467 C C . LYS B 2 28 ? 36.927 52.952 32.132 1.00 11.70 596 LYS B C 1
ATOM 1468 O O . LYS B 2 28 ? 37.605 51.907 32.155 1.00 10.95 596 LYS B O 1
ATOM 1474 N N . SER B 2 29 ? 36.255 53.426 33.172 1.00 12.95 597 SER B N 1
ATOM 1475 C CA . SER B 2 29 ? 36.277 52.676 34.438 1.00 11.96 597 SER B CA 1
ATOM 1476 C C . SER B 2 29 ? 35.682 51.300 34.289 1.00 11.24 597 SER B C 1
ATOM 1477 O O . SER B 2 29 ? 36.164 50.324 34.940 1.00 11.71 597 SER B O 1
ATOM 1480 N N . LYS B 2 30 ? 34.613 51.215 33.506 1.00 10.18 598 LYS B N 1
ATOM 1481 C CA . LYS B 2 30 ? 33.944 49.907 33.304 1.00 10.35 598 LYS B CA 1
ATOM 1482 C C . LYS B 2 30 ? 34.900 48.981 32.575 1.00 11.24 598 LYS B C 1
ATOM 1483 O O . LYS B 2 30 ? 35.049 47.781 32.933 1.00 12.18 598 LYS B O 1
ATOM 1489 N N . LEU B 2 31 ? 35.564 49.496 31.542 1.00 11.44 599 LEU B N 1
ATOM 1490 C CA . LEU B 2 31 ? 36.511 48.680 30.766 1.00 10.64 599 LEU B CA 1
ATOM 1491 C C . LEU B 2 31 ? 37.675 48.219 31.635 1.00 12.32 599 LEU B C 1
ATOM 1492 O O . LEU B 2 31 ? 38.154 47.096 31.484 1.00 14.76 599 LEU B O 1
ATOM 1497 N N . GLN B 2 32 ? 38.089 49.032 32.604 1.00 11.59 600 GLN B N 1
ATOM 1498 C CA . GLN B 2 32 ? 39.179 48.625 33.517 1.00 13.90 600 GLN B CA 1
ATOM 1499 C C . GLN B 2 32 ? 38.752 47.453 34.407 1.00 14.73 600 GLN B C 1
ATOM 1500 O O . GLN B 2 32 ? 39.604 46.731 34.902 1.00 15.37 600 GLN B O 1
ATOM 1506 N N . ARG B 2 33 ? 37.456 47.216 34.537 1.00 14.73 601 ARG B N 1
ATOM 1507 C CA . ARG B 2 33 ? 36.957 46.083 35.338 1.00 15.35 601 ARG B CA 1
ATOM 1508 C C . ARG B 2 33 ? 36.593 44.882 34.493 1.00 17.67 601 ARG B C 1
ATOM 1509 O O . ARG B 2 33 ? 35.922 43.959 34.993 1.00 19.59 601 ARG B O 1
ATOM 1525 N N . SER B 2 35 ? 38.084 41.991 31.406 1.00 15.89 603 SER B N 1
ATOM 1526 C CA . SER B 2 35 ? 39.232 41.443 30.713 1.00 15.46 603 SER B CA 1
ATOM 1527 C C . SER B 2 35 ? 38.958 41.310 29.222 1.00 14.80 603 SER B C 1
ATOM 1528 O O . SER B 2 35 ? 37.937 40.757 28.823 1.00 14.66 603 SER B O 1
ATOM 1531 N N . PRO B 2 36 ? 39.841 41.849 28.375 1.00 13.14 604 PRO B N 1
ATOM 1532 C CA . PRO B 2 36 ? 39.612 41.590 26.944 1.00 12.43 604 PRO B CA 1
ATOM 1533 C C . PRO B 2 36 ? 39.931 40.174 26.476 1.00 14.10 604 PRO B C 1
ATOM 1534 O O . PRO B 2 36 ? 39.752 39.874 25.278 1.00 15.84 604 PRO B O 1
ATOM 1538 N N . ILE B 2 37 ? 40.468 39.364 27.375 1.00 16.60 605 ILE B N 1
ATOM 1539 C CA . ILE B 2 37 ? 40.753 37.964 27.077 1.00 18.88 605 ILE B CA 1
ATOM 1540 C C . ILE B 2 37 ? 39.528 37.138 27.423 1.00 22.57 605 ILE B C 1
ATOM 1541 O O . ILE B 2 37 ? 39.040 36.354 26.601 1.00 29.75 605 ILE B O 1
ATOM 1546 N N . GLU B 2 38 ? 38.980 37.342 28.611 1.00 17.28 606 GLU B N 1
ATOM 1547 C CA . GLU B 2 38 ? 37.805 36.578 28.962 1.00 19.03 606 GLU B CA 1
ATOM 1548 C C . GLU B 2 38 ? 36.513 37.096 28.430 1.00 19.52 606 GLU B C 1
ATOM 1549 O O . GLU B 2 38 ? 35.542 36.333 28.324 1.00 21.07 606 GLU B O 1
ATOM 1555 N N . GLN B 2 39 ? 36.469 38.393 28.107 1.00 15.21 607 GLN B N 1
ATOM 1556 C CA . GLN B 2 39 ? 35.261 38.971 27.551 1.00 17.97 607 GLN B CA 1
ATOM 1557 C C . GLN B 2 39 ? 35.621 39.834 26.351 1.00 16.36 607 GLN B C 1
ATOM 1558 O O . GLN B 2 39 ? 35.193 40.976 26.290 1.00 15.30 607 GLN B O 1
ATOM 1564 N N . GLY B 2 40 ? 36.388 39.290 25.413 1.00 15.06 608 GLY B N 1
ATOM 1565 C CA . GLY B 2 40 ? 36.897 40.032 24.259 1.00 12.74 608 GLY B CA 1
ATOM 1566 C C . GLY B 2 40 ? 35.794 40.732 23.496 1.00 13.02 608 GLY B C 1
ATOM 1567 O O . GLY B 2 40 ? 35.944 41.887 23.125 1.00 12.54 608 GLY B O 1
ATOM 1568 N N . ASP B 2 41 ? 34.697 40.045 23.199 1.00 14.26 609 ASP B N 1
ATOM 1569 C CA . ASP B 2 41 ? 33.674 40.638 22.353 1.00 15.72 609 ASP B CA 1
ATOM 1570 C C . ASP B 2 41 ? 32.954 41.766 23.073 1.00 11.93 609 ASP B C 1
ATOM 1571 O O . ASP B 2 41 ? 32.684 42.807 22.457 1.00 12.02 609 ASP B O 1
ATOM 1576 N N . GLU B 2 42 ? 32.651 41.574 24.358 1.00 13.28 610 GLU B N 1
ATOM 1577 C CA . GLU B 2 42 ? 31.981 42.647 25.110 1.00 13.11 610 GLU B CA 1
ATOM 1578 C C . GLU B 2 42 ? 32.901 43.831 25.279 1.00 12.94 610 GLU B C 1
ATOM 1579 O O . GLU B 2 42 ? 32.450 44.990 25.196 1.00 9.92 610 GLU B O 1
ATOM 1585 N N . TYR B 2 43 ? 34.160 43.528 25.571 1.00 11.49 611 TYR B N 1
ATOM 1586 C CA . TYR B 2 43 ? 35.176 44.544 25.780 1.00 7.63 611 TYR B CA 1
ATOM 1587 C C . TYR B 2 43 ? 35.353 45.303 24.479 1.00 10.23 611 TYR B C 1
ATOM 1588 O O . TYR B 2 43 ? 35.287 46.551 24.468 1.00 10.22 611 TYR B O 1
ATOM 1597 N N . HIS B 2 44 ? 35.509 44.595 23.367 1.00 8.30 612 HIS B N 1
ATOM 1598 C CA . HIS B 2 44 ? 35.670 45.291 22.075 1.00 8.14 612 HIS B CA 1
ATOM 1599 C C . HIS B 2 44 ? 34.492 46.197 21.760 1.00 7.13 612 HIS B C 1
ATOM 1600 O O . HIS B 2 44 ? 34.665 47.311 21.258 1.00 8.33 612 HIS B O 1
ATOM 1607 N N . ALA B 2 45 ? 33.275 45.711 22.000 1.00 6.64 613 ALA B N 1
ATOM 1608 C CA . ALA B 2 45 ? 32.077 46.467 21.715 1.00 7.83 613 ALA B CA 1
ATOM 1609 C C . ALA B 2 45 ? 32.044 47.775 22.509 1.00 7.54 613 ALA B C 1
ATOM 1610 O O . ALA B 2 45 ? 31.792 48.885 21.953 1.00 9.38 613 ALA B O 1
ATOM 1612 N N . LEU B 2 46 ? 32.286 47.634 23.809 1.00 8.55 614 LEU B N 1
ATOM 1613 C CA . LEU B 2 46 ? 32.237 48.826 24.669 1.00 7.16 614 LEU B CA 1
ATOM 1614 C C . LEU B 2 46 ? 33.390 49.786 24.312 1.00 9.61 614 LEU B C 1
ATOM 1615 O O . LEU B 2 46 ? 33.194 51.021 24.257 1.00 10.38 614 LEU B O 1
ATOM 1620 N N . PHE B 2 47 ? 34.575 49.229 24.076 1.00 9.39 615 PHE B N 1
ATOM 1621 C CA . PHE B 2 47 ? 35.715 50.043 23.674 1.00 9.30 615 PHE B CA 1
ATOM 1622 C C . PHE B 2 47 ? 35.419 50.809 22.399 1.00 10.41 615 PHE B C 1
ATOM 1623 O O . PHE B 2 47 ? 35.777 51.994 22.275 1.00 9.25 615 PHE B O 1
ATOM 1631 N N . GLY B 2 48 ? 34.760 50.180 21.442 1.00 9.86 616 GLY B N 1
ATOM 1632 C CA . GLY B 2 48 ? 34.401 50.876 20.213 1.00 9.54 616 GLY B CA 1
ATOM 1633 C C . GLY B 2 48 ? 33.561 52.110 20.492 1.00 11.54 616 GLY B C 1
ATOM 1634 O O . GLY B 2 48 ? 33.769 53.196 19.884 1.00 9.44 616 GLY B O 1
ATOM 1635 N N . ASP B 2 49 ? 32.605 51.986 21.397 1.00 8.81 617 ASP B N 1
ATOM 1636 C CA . ASP B 2 49 ? 31.762 53.163 21.697 1.00 10.19 617 ASP B CA 1
ATOM 1637 C C . ASP B 2 49 ? 32.548 54.208 22.484 1.00 11.21 617 ASP B C 1
ATOM 1638 O O . ASP B 2 49 ? 32.336 55.425 22.258 1.00 9.87 617 ASP B O 1
ATOM 1643 N N . LEU B 2 50 ? 33.438 53.782 23.389 1.00 10.49 618 LEU B N 1
ATOM 1644 C CA . LEU B 2 50 ? 34.306 54.726 24.115 1.00 7.98 618 LEU B CA 1
ATOM 1645 C C . LEU B 2 50 ? 35.034 55.569 23.052 1.00 9.26 618 LEU B C 1
ATOM 1646 O O . LEU B 2 50 ? 35.080 56.807 23.171 1.00 10.14 618 LEU B O 1
ATOM 1651 N N . VAL B 2 51 ? 35.633 54.915 22.057 1.00 9.42 619 VAL B N 1
ATOM 1652 C CA . VAL B 2 51 ? 36.449 55.637 21.084 1.00 11.08 619 VAL B CA 1
ATOM 1653 C C . VAL B 2 51 ? 35.567 56.613 20.257 1.00 11.84 619 VAL B C 1
ATOM 1654 O O . VAL B 2 51 ? 35.988 57.756 19.972 1.00 11.05 619 VAL B O 1
ATOM 1658 N N . ALA B 2 52 ? 34.361 56.211 19.924 1.00 10.85 620 ALA B N 1
ATOM 1659 C CA . ALA B 2 52 ? 33.436 57.067 19.202 1.00 8.75 620 ALA B CA 1
ATOM 1660 C C . ALA B 2 52 ? 33.058 58.281 20.038 1.00 11.95 620 ALA B C 1
ATOM 1661 O O . ALA B 2 52 ? 32.935 59.351 19.532 1.00 12.40 620 ALA B O 1
ATOM 1671 N N . GLU B 2 54 ? 34.926 59.620 22.368 1.00 9.06 622 GLU B N 1
ATOM 1672 C CA . GLU B 2 54 ? 36.096 60.467 22.470 1.00 8.20 622 GLU B CA 1
ATOM 1673 C C . GLU B 2 54 ? 36.256 61.320 21.208 1.00 9.06 622 GLU B C 1
ATOM 1674 O O . GLU B 2 54 ? 36.615 62.446 21.294 1.00 11.69 622 GLU B O 1
ATOM 1680 N N . ALA B 2 55 ? 36.022 60.712 20.052 1.00 10.66 623 ALA B N 1
ATOM 1681 C CA . ALA B 2 55 ? 36.134 61.448 18.803 1.00 13.23 623 ALA B CA 1
ATOM 1682 C C . ALA B 2 55 ? 35.050 62.529 18.751 1.00 16.74 623 ALA B C 1
ATOM 1683 O O . ALA B 2 55 ? 35.324 63.653 18.330 1.00 14.96 623 ALA B O 1
ATOM 1685 N N . TYR B 2 56 ? 33.825 62.195 19.143 1.00 12.95 624 TYR B N 1
ATOM 1686 C CA . TYR B 2 56 ? 32.748 63.219 19.131 1.00 12.45 624 TYR B CA 1
ATOM 1687 C C . TYR B 2 56 ? 33.064 64.326 20.112 1.00 15.08 624 TYR B C 1
ATOM 1688 O O . TYR B 2 56 ? 32.891 65.526 19.784 1.00 13.61 624 TYR B O 1
ATOM 1697 N N . ARG B 2 57 ? 33.591 63.992 21.283 1.00 13.22 625 ARG B N 1
ATOM 1698 C CA . ARG B 2 57 ? 33.952 64.994 22.275 1.00 12.66 625 ARG B CA 1
ATOM 1699 C C . ARG B 2 57 ? 34.982 65.981 21.707 1.00 15.63 625 ARG B C 1
ATOM 1700 O O . ARG B 2 57 ? 34.849 67.149 21.864 1.00 15.49 625 ARG B O 1
ATOM 1708 N N . ARG B 2 58 ? 35.993 65.461 21.043 1.00 12.07 626 ARG B N 1
ATOM 1709 C CA . ARG B 2 58 ? 36.962 66.343 20.419 1.00 14.78 626 ARG B CA 1
ATOM 1710 C C . ARG B 2 58 ? 36.285 67.280 19.417 1.00 18.58 626 ARG B C 1
ATOM 1711 O O . ARG B 2 58 ? 36.658 68.405 19.314 1.00 16.97 626 ARG B O 1
ATOM 1719 N N . SER B 2 59 ? 35.313 66.780 18.676 1.00 16.89 627 SER B N 1
ATOM 1720 C CA . SER B 2 59 ? 34.647 67.611 17.696 1.00 15.99 627 SER B CA 1
ATOM 1721 C C . SER B 2 59 ? 33.789 68.688 18.372 1.00 1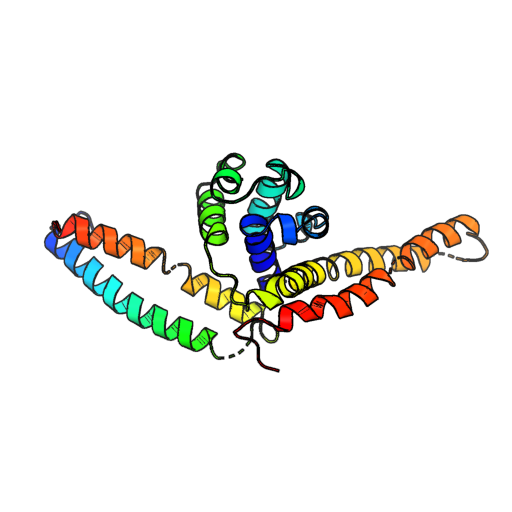9.82 627 SER B C 1
ATOM 1722 O O . SER B 2 59 ? 33.707 69.769 17.911 1.00 21.14 627 SER B O 1
ATOM 1725 N N . LEU B 2 60 ? 33.185 68.331 19.490 1.00 17.23 628 LEU B N 1
ATOM 1726 C CA . LEU B 2 60 ? 32.371 69.306 20.276 1.00 15.54 628 LEU B CA 1
ATOM 1727 C C . LEU B 2 60 ? 33.262 70.355 20.923 1.00 20.56 628 LEU B C 1
ATOM 1728 O O . LEU B 2 60 ? 32.861 71.537 21.053 1.00 19.71 628 LEU B O 1
ATOM 1733 N N . LEU B 2 61 ? 34.454 69.959 21.371 1.00 18.45 629 LEU B N 1
ATOM 1734 C CA . LEU B 2 61 ? 35.405 70.947 21.893 1.00 20.23 629 LEU B CA 1
ATOM 1735 C C . LEU B 2 61 ? 35.739 72.004 20.826 1.00 21.55 629 LEU B C 1
ATOM 1736 O O . LEU B 2 61 ? 35.809 73.207 21.111 1.00 22.52 629 LEU B O 1
ATOM 1741 N N . GLU B 2 62 ? 35.912 71.547 19.592 1.00 21.94 630 GLU B N 1
ATOM 1742 C CA . GLU B 2 62 ? 36.238 72.443 18.478 1.00 23.94 630 GLU B CA 1
ATOM 1743 C C . GLU B 2 62 ? 35.053 73.327 18.121 1.00 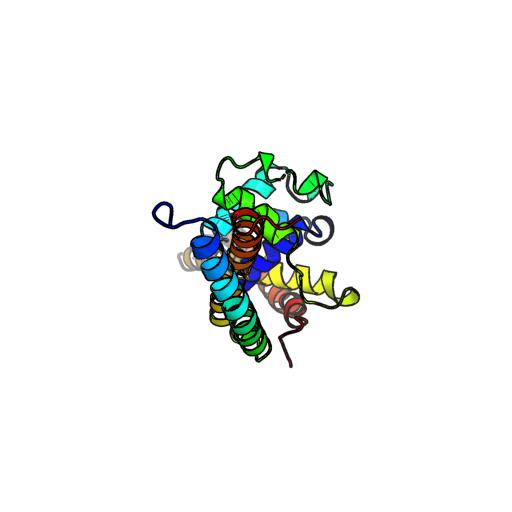25.99 630 GLU B C 1
ATOM 1744 O O . GLU B 2 62 ? 35.205 74.548 17.934 1.00 30.94 630 GLU B O 1
ATOM 1750 N N . GLN B 2 63 ? 33.856 72.750 18.079 1.00 19.67 631 GLN B N 1
ATOM 1751 C CA . GLN B 2 63 ? 32.645 73.576 17.871 1.00 22.07 631 GLN B CA 1
ATOM 1752 C C . GLN B 2 63 ? 32.423 74.627 18.987 1.00 24.74 631 GLN B C 1
ATOM 1753 O O . GLN B 2 63 ? 32.170 75.803 18.706 1.00 24.38 631 GLN B O 1
ATOM 1759 N N . ALA B 2 64 ? 32.519 74.231 20.248 1.00 24.11 632 ALA B N 1
ATOM 1760 C CA . ALA B 2 64 ? 32.347 75.204 21.334 1.00 19.50 632 ALA B CA 1
ATOM 1761 C C . ALA B 2 64 ? 33.358 76.361 21.228 1.00 26.48 632 ALA B C 1
ATOM 1762 O O . ALA B 2 64 ? 33.010 77.545 21.401 1.00 22.68 632 ALA B O 1
ATOM 1764 N N . SER B 2 65 ? 34.617 76.012 20.956 1.00 24.20 633 SER B N 1
ATOM 1765 C CA . SER B 2 65 ? 35.671 77.017 20.809 1.00 26.68 633 SER B CA 1
ATOM 1766 C C . SER B 2 65 ? 35.313 77.977 19.663 1.00 25.73 633 SER B C 1
ATOM 1767 O O . SER B 2 65 ? 35.388 79.214 19.802 1.00 25.64 633 SER B O 1
ATOM 1770 N N . GLY B 2 66 ? 34.909 77.409 18.533 1.00 28.81 634 GLY B N 1
ATOM 1771 C CA . GLY B 2 66 ? 34.554 78.217 17.370 1.00 30.45 634 GLY B CA 1
ATOM 1772 C C . GLY B 2 66 ? 33.361 79.129 17.617 1.00 29.30 634 GLY B C 1
ATOM 1773 O O . GLY B 2 66 ? 33.421 80.343 17.368 1.00 26.12 634 GLY B O 1
ATOM 1774 N N . ASP B 2 67 ? 32.281 78.562 18.122 1.00 23.29 635 ASP B N 1
ATOM 1775 C CA . ASP B 2 67 ? 31.076 79.299 18.372 1.00 19.98 635 ASP B CA 1
ATOM 1776 C C . ASP B 2 67 ? 31.190 80.334 19.478 1.00 22.15 635 ASP B C 1
ATOM 1777 O O . ASP B 2 67 ? 30.577 81.341 19.421 1.00 23.34 635 ASP B O 1
ATOM 1782 N N . ASP B 2 68 ? 31.949 80.044 20.503 1.00 24.62 636 ASP B N 1
ATOM 1783 C CA . ASP B 2 68 ? 32.089 80.962 21.620 1.00 24.64 636 ASP B CA 1
ATOM 1784 C C . ASP B 2 68 ? 33.238 81.944 21.452 1.00 22.44 636 ASP B C 1
ATOM 1785 O O . ASP B 2 68 ? 33.564 82.656 22.337 1.00 27.02 636 ASP B O 1
ATOM 1790 N N . LEU B 2 69 ? 33.820 81.951 20.269 1.00 28.07 637 LEU B N 1
ATOM 1791 C CA . LEU B 2 69 ? 34.899 82.879 19.935 1.00 33.47 637 LEU B CA 1
ATOM 1792 C C . LEU B 2 69 ? 36.084 82.809 20.877 1.00 28.27 637 LEU B C 1
ATOM 1793 O O . LEU B 2 69 ? 36.619 83.802 21.294 1.00 29.11 637 LEU B O 1
ATOM 1798 N N . HIS B 2 70 ? 36.478 81.604 21.201 1.00 28.26 638 HIS B N 1
ATOM 1799 C CA . HIS B 2 70 ? 37.645 81.384 22.046 1.00 30.94 638 HIS B CA 1
ATOM 1800 C C . HIS B 2 70 ? 38.943 81.744 21.304 1.00 32.97 638 HIS B C 1
ATOM 1801 O O . HIS B 2 70 ? 39.020 81.629 20.058 1.00 32.94 638 HIS B O 1
ATOM 1808 N N . HIS B 2 71 ? 39.947 82.192 22.062 1.00 36.01 639 HIS B N 1
ATOM 1809 C CA . HIS B 2 71 ? 41.188 82.737 21.485 1.00 42.52 639 HIS B CA 1
ATOM 1810 C C . HIS B 2 71 ? 42.409 81.934 21.925 1.00 43.24 639 HIS B C 1
ATOM 1811 O O . HIS B 2 71 ? 42.486 81.505 23.086 1.00 42.61 639 HIS B O 1
#

B-factor: mean 20.97, std 10.68, range [6.26, 58.99]

Solvent-accessible surface area: 12964 Å² total

Nearest PDB structures (foldseek):
  6tmk-assembly1_I1  TM=5.024E-01  e=2.227E+00  Toxoplasma gondii GT1
  5z51-assembly1_A  TM=1.006E+00  e=8.054E-22  Mycobacterium tuberculosis H37Rv
  4esv-assembly1_C  TM=5.119E-01  e=2.986E-01  Geobacillus stearothermophilus
  2r6d-assembly1_D  TM=5.081E-01  e=3.470E-01  unclassified
  2r6a-assembly1_B  TM=4.925E-01  e=4.929E-01  Geobacillus stearothermophilus

Sequence (227 aa):
TLWPQREALKSALQYPALAGPVFDALTVEGFTHPEYAAVRAAIDTAGGTSAGLSGAQWLDVRQQTTSTVTSALISELGVEAIQVDDDKLPRYIAGVLARLQEEVWLGRQIAEVKSKLQRSPIEQGDEYHALFGDLVAEAYRRSLLEQASGDDLHHHHHHDDKLPRYIAGVLARLQEVWLGRQIAEVKSKLQRSPIEQGDEYHALFGDLVAEAYRRSLLEQASGDDLHH

Radius of gyration: 22.46 Å; Cα contacts (8 Å, |Δi|>4): 265; chains: 2; bounding box: 42×81×38 Å